Protein AF-A0A520J957-F1 (afdb_monomer_lite)

Structure (mmCIF, N/CA/C/O backbone):
data_AF-A0A520J957-F1
#
_entry.id   AF-A0A520J957-F1
#
loop_
_atom_site.group_PDB
_atom_site.id
_atom_site.type_symbol
_atom_site.label_atom_id
_atom_site.label_alt_id
_atom_site.label_comp_id
_atom_site.label_asym_id
_atom_site.label_entity_id
_atom_site.label_seq_id
_atom_site.pdbx_PDB_ins_code
_atom_site.Cartn_x
_atom_site.Cartn_y
_atom_site.Cartn_z
_atom_site.occupancy
_atom_site.B_iso_or_equiv
_atom_site.auth_seq_id
_atom_site.auth_comp_id
_atom_site.auth_asym_id
_atom_site.auth_atom_id
_atom_site.pdbx_PDB_model_num
ATOM 1 N N . MET A 1 1 ? 7.872 8.199 -37.909 1.00 68.19 1 MET A N 1
ATOM 2 C CA . MET A 1 1 ? 7.829 7.647 -36.541 1.00 68.19 1 MET A CA 1
ATOM 3 C C . MET A 1 1 ? 6.652 6.692 -36.437 1.00 68.19 1 MET A C 1
ATOM 5 O O . MET A 1 1 ? 5.547 7.097 -36.777 1.00 68.19 1 MET A O 1
ATOM 9 N N . THR A 1 2 ? 6.892 5.448 -36.023 1.00 75.75 2 THR A N 1
ATOM 10 C CA . THR A 1 2 ? 5.834 4.499 -35.629 1.00 75.75 2 THR A CA 1
ATOM 11 C C . THR A 1 2 ? 6.085 4.114 -34.176 1.00 75.75 2 THR A C 1
ATOM 13 O O . THR A 1 2 ? 7.227 3.832 -33.814 1.00 75.75 2 THR A O 1
ATOM 16 N N . GLN A 1 3 ? 5.043 4.146 -33.349 1.00 80.88 3 GLN A N 1
ATOM 17 C CA . GLN A 1 3 ? 5.118 3.882 -31.915 1.00 80.88 3 GLN A CA 1
ATOM 18 C C . GLN A 1 3 ? 3.964 2.972 -31.500 1.00 80.88 3 GLN A C 1
ATOM 20 O O . GLN A 1 3 ? 2.836 3.163 -31.952 1.00 80.88 3 GLN A O 1
ATOM 25 N N . GLU A 1 4 ? 4.252 2.032 -30.609 1.00 81.06 4 GLU A N 1
ATOM 26 C CA . GLU A 1 4 ? 3.274 1.185 -29.934 1.00 81.06 4 GLU A CA 1
ATOM 27 C C . GLU A 1 4 ? 3.571 1.205 -28.436 1.00 81.06 4 GLU A C 1
ATOM 29 O O . GLU A 1 4 ? 4.714 1.019 -28.023 1.00 81.06 4 GLU A O 1
ATOM 34 N N . ASN A 1 5 ? 2.540 1.456 -27.632 1.00 85.62 5 ASN A N 1
ATOM 35 C CA . ASN A 1 5 ? 2.628 1.488 -26.178 1.00 85.62 5 ASN A CA 1
ATOM 36 C C . ASN A 1 5 ? 1.583 0.527 -25.615 1.00 85.62 5 ASN A C 1
ATOM 38 O O . ASN A 1 5 ? 0.410 0.626 -25.980 1.00 85.62 5 ASN A O 1
ATOM 42 N N . THR A 1 6 ? 1.989 -0.326 -24.679 1.00 84.25 6 THR A N 1
ATOM 43 C CA . THR A 1 6 ? 1.091 -1.273 -24.012 1.00 84.25 6 THR A CA 1
ATOM 44 C C . THR A 1 6 ? 1.198 -1.113 -22.505 1.00 84.25 6 THR A C 1
ATOM 46 O O . THR A 1 6 ? 2.298 -1.002 -21.963 1.00 84.25 6 THR A O 1
ATOM 49 N N . ILE A 1 7 ? 0.049 -1.114 -21.825 1.00 85.94 7 ILE A N 1
ATOM 50 C CA . ILE A 1 7 ? -0.053 -1.198 -20.367 1.00 85.94 7 ILE A CA 1
ATOM 51 C C . ILE A 1 7 ? -1.125 -2.232 -20.033 1.00 85.94 7 ILE A C 1
ATOM 53 O O . ILE A 1 7 ? -2.296 -2.041 -20.350 1.00 85.94 7 ILE A O 1
ATOM 57 N N . ASP A 1 8 ? -0.722 -3.285 -19.331 1.00 87.50 8 ASP A N 1
ATOM 58 C CA . ASP A 1 8 ? -1.596 -4.349 -18.855 1.00 87.50 8 ASP A CA 1
ATOM 59 C C . ASP A 1 8 ? -1.699 -4.314 -17.332 1.00 87.50 8 ASP A C 1
ATOM 61 O O . ASP A 1 8 ? -0.694 -4.305 -16.616 1.00 87.50 8 ASP A O 1
ATOM 65 N N . ASN A 1 9 ? -2.934 -4.353 -16.833 1.00 89.50 9 ASN A N 1
ATOM 66 C CA . ASN A 1 9 ? -3.243 -4.425 -15.411 1.00 89.50 9 ASN A CA 1
ATOM 67 C C . ASN A 1 9 ? -4.133 -5.632 -15.130 1.00 89.50 9 ASN A C 1
ATOM 69 O O . ASN A 1 9 ? -5.160 -5.823 -15.776 1.00 89.50 9 ASN A O 1
ATOM 73 N N . ALA A 1 10 ? -3.765 -6.427 -14.130 1.00 92.25 10 ALA A N 1
ATOM 74 C CA . ALA A 1 10 ? -4.561 -7.555 -13.672 1.00 92.25 10 ALA A CA 1
ATOM 75 C C . ALA A 1 10 ? -4.649 -7.564 -12.148 1.00 92.25 10 ALA A C 1
ATOM 77 O O . ALA A 1 10 ? -3.643 -7.431 -11.448 1.00 92.25 10 ALA A O 1
ATOM 78 N N . TYR A 1 11 ? -5.856 -7.787 -11.637 1.00 94.12 11 TYR A N 1
ATOM 79 C CA . TYR A 1 11 ? -6.130 -7.876 -10.211 1.00 94.12 11 TYR A CA 1
ATOM 80 C C . TYR A 1 11 ? -6.942 -9.132 -9.905 1.00 94.12 11 TYR A C 1
ATOM 82 O O . TYR A 1 11 ? -7.882 -9.470 -10.623 1.00 94.12 11 TYR A O 1
ATOM 90 N N . ARG A 1 12 ? -6.556 -9.844 -8.848 1.00 94.88 12 ARG A N 1
ATOM 91 C CA . ARG A 1 12 ? -7.272 -11.005 -8.315 1.00 94.88 12 ARG A CA 1
ATOM 92 C C . ARG A 1 12 ? -7.323 -10.889 -6.803 1.00 94.88 12 ARG A C 1
ATOM 94 O O . ARG A 1 12 ? -6.298 -10.620 -6.182 1.00 94.88 12 ARG A O 1
ATOM 101 N N . ASN A 1 13 ? -8.479 -11.138 -6.211 1.00 96.50 13 ASN A N 1
ATOM 102 C CA . ASN A 1 13 ? -8.643 -11.171 -4.768 1.00 96.50 13 ASN A CA 1
ATOM 103 C C . ASN A 1 13 ? -9.520 -12.348 -4.332 1.00 96.50 13 ASN A C 1
ATOM 105 O O . ASN A 1 13 ? -10.271 -12.919 -5.118 1.00 96.50 13 ASN A O 1
ATOM 109 N N . GLY A 1 14 ? -9.383 -12.716 -3.067 1.00 97.31 14 GLY A N 1
ATOM 110 C CA . GLY A 1 14 ? -10.257 -13.650 -2.376 1.00 97.31 14 GLY A CA 1
ATOM 111 C C . GLY A 1 14 ? -10.310 -13.268 -0.905 1.00 97.31 14 GLY A C 1
ATOM 112 O O . GLY A 1 14 ? -9.291 -12.886 -0.334 1.00 97.31 14 GLY A O 1
ATOM 113 N N . GLN A 1 15 ? -11.490 -13.339 -0.302 1.00 96.94 15 GLN A N 1
ATOM 114 C CA . GLN A 1 15 ? -11.684 -13.045 1.112 1.00 96.94 15 GLN A CA 1
ATOM 115 C C . GLN A 1 15 ? -12.641 -14.066 1.713 1.00 96.94 15 GLN A C 1
ATOM 117 O O . GLN A 1 15 ? -13.610 -14.472 1.074 1.00 96.94 15 GLN A O 1
ATOM 122 N N . LEU A 1 16 ? -12.359 -14.460 2.948 1.00 97.88 16 LEU A N 1
ATOM 123 C CA . LEU A 1 16 ? -13.235 -15.269 3.780 1.00 97.88 16 LEU A CA 1
ATOM 124 C C . LEU A 1 16 ? -13.338 -14.603 5.148 1.00 97.88 16 LEU A C 1
ATOM 126 O O . LEU A 1 16 ? -12.336 -14.131 5.683 1.00 97.88 16 LEU A O 1
ATOM 130 N N . GLN A 1 17 ? -14.541 -14.574 5.706 1.00 97.81 17 GLN A N 1
ATOM 131 C CA . GLN A 1 17 ? -14.811 -14.045 7.036 1.00 97.81 17 GLN A CA 1
ATOM 132 C C . GLN A 1 17 ? -15.816 -14.956 7.733 1.00 97.81 17 GLN A C 1
ATOM 134 O O . GLN A 1 17 ? -16.759 -15.441 7.107 1.00 97.81 17 GLN A O 1
ATOM 139 N N . ALA A 1 18 ? -15.607 -15.180 9.023 1.00 98.19 18 ALA A N 1
ATOM 140 C CA . ALA A 1 18 ? -16.539 -15.865 9.895 1.00 98.19 18 ALA A CA 1
ATOM 141 C C . ALA A 1 18 ? -16.780 -15.018 11.144 1.00 98.19 18 ALA A C 1
ATOM 143 O O . ALA A 1 18 ? -15.862 -14.393 11.677 1.00 98.19 18 ALA A O 1
ATOM 144 N N . VAL A 1 19 ? -18.028 -15.021 11.601 1.00 98.12 19 VAL A N 1
ATOM 145 C CA . VAL A 1 19 ? -18.463 -14.340 12.819 1.00 98.12 19 VAL A CA 1
ATOM 146 C C . VAL A 1 19 ? -19.065 -15.386 13.741 1.00 98.12 19 VAL A C 1
ATOM 148 O O . VAL A 1 19 ? -19.931 -16.159 13.332 1.00 98.12 19 VAL A O 1
ATOM 151 N N . TYR A 1 20 ? -18.612 -15.407 14.987 1.00 98.06 20 TYR A N 1
ATOM 152 C CA . TYR A 1 20 ? -19.089 -16.309 16.020 1.00 98.06 20 TYR A CA 1
ATOM 153 C C . TYR A 1 20 ? -19.570 -15.505 17.227 1.00 98.06 20 TYR A C 1
ATOM 155 O O . TYR A 1 20 ? -18.821 -14.738 17.829 1.00 98.06 20 TYR A O 1
ATOM 163 N N . THR A 1 21 ? -20.841 -15.664 17.586 1.00 98.19 21 THR A N 1
ATOM 164 C CA . THR A 1 21 ? -21.397 -15.058 18.802 1.00 98.19 21 THR A CA 1
ATOM 165 C C . THR A 1 21 ? -21.010 -15.920 19.999 1.00 98.19 21 THR A C 1
ATOM 167 O O . THR A 1 21 ? -21.571 -16.993 20.199 1.00 98.19 21 THR A O 1
ATOM 170 N N . VAL A 1 22 ? -20.030 -15.457 20.779 1.00 97.38 22 VAL A N 1
ATOM 171 C CA . VAL A 1 22 ? -19.539 -16.153 21.980 1.00 97.38 22 VAL A CA 1
ATOM 172 C C . VAL A 1 22 ? -20.563 -16.037 23.110 1.00 97.38 22 VAL A C 1
ATOM 174 O O . VAL A 1 22 ? -20.797 -16.992 23.846 1.00 97.38 22 VAL A O 1
ATOM 177 N N . SER A 1 23 ? -21.182 -14.863 23.241 1.00 97.19 23 SER A N 1
ATOM 178 C CA . SER A 1 23 ? -22.249 -14.568 24.199 1.00 97.19 23 SER A CA 1
ATOM 179 C C . SER A 1 23 ? -23.112 -13.406 23.678 1.00 97.19 23 SER A C 1
ATOM 181 O O . SER A 1 23 ? -22.753 -12.796 22.669 1.00 97.19 23 SER A O 1
ATOM 183 N N . PRO A 1 24 ? -24.224 -13.036 24.345 1.00 96.88 24 PRO A N 1
ATOM 184 C CA . PRO A 1 24 ? -25.026 -11.874 23.943 1.00 96.88 24 PRO A CA 1
ATOM 185 C C . PRO A 1 24 ? -24.241 -10.555 23.882 1.00 96.88 24 PRO A C 1
ATOM 187 O O . PRO A 1 24 ? -24.628 -9.661 23.136 1.00 96.88 24 PRO A O 1
ATOM 190 N N . ILE A 1 25 ? -23.145 -10.455 24.643 1.00 96.94 25 ILE A N 1
ATOM 191 C CA . ILE A 1 25 ? -22.317 -9.249 24.756 1.00 96.94 25 ILE A CA 1
ATOM 192 C C . ILE A 1 25 ? -20.990 -9.341 23.996 1.00 96.94 25 ILE A C 1
ATOM 194 O O . ILE A 1 25 ? -20.279 -8.346 23.914 1.00 96.94 25 ILE A O 1
ATOM 198 N N . LEU A 1 26 ? -20.615 -10.522 23.490 1.00 97.94 26 LEU A N 1
ATOM 199 C CA . LEU A 1 26 ? -19.289 -10.773 22.924 1.00 97.94 26 LEU A CA 1
ATOM 200 C C . LEU A 1 26 ? -19.382 -11.516 21.590 1.00 97.94 26 LEU A C 1
ATOM 202 O O . LEU A 1 26 ? -19.913 -12.629 21.514 1.00 97.94 26 LEU A O 1
ATOM 206 N N . LYS A 1 27 ? -18.792 -10.932 20.548 1.00 98.44 27 LYS A N 1
ATOM 207 C CA . LYS A 1 27 ? -18.627 -11.558 19.231 1.00 98.44 27 LYS A CA 1
ATOM 208 C C . LYS A 1 27 ? -17.147 -11.707 18.901 1.00 98.44 27 LYS A C 1
ATOM 210 O O . LYS A 1 27 ? -16.331 -10.874 19.279 1.00 98.44 27 LYS A O 1
ATOM 215 N N . LEU A 1 28 ? -16.820 -12.790 18.212 1.00 98.38 28 LEU A N 1
ATOM 216 C CA . LEU A 1 28 ? -15.509 -13.063 17.643 1.00 98.38 28 LEU A CA 1
ATOM 217 C C . LEU A 1 28 ? -15.636 -13.020 16.124 1.00 98.38 28 LEU A C 1
ATOM 219 O O . LEU A 1 28 ? -16.421 -13.774 15.548 1.00 98.38 28 LEU A O 1
ATOM 223 N N . GLU A 1 29 ? -14.833 -12.190 15.479 1.00 98.31 29 GLU A N 1
ATOM 224 C CA . GLU A 1 29 ? -14.671 -12.169 14.035 1.00 98.31 29 GLU A CA 1
ATOM 225 C C . GLU A 1 29 ? -13.280 -12.663 13.659 1.00 98.31 29 GLU A C 1
ATOM 227 O O . GLU A 1 29 ? -12.275 -12.318 14.282 1.00 98.31 29 GLU A O 1
ATOM 232 N N . LEU A 1 30 ? -13.217 -13.473 12.612 1.00 98.25 30 LEU A N 1
ATOM 233 C CA . LEU A 1 30 ? -11.970 -13.937 12.028 1.00 98.25 30 LEU A CA 1
ATOM 234 C C . LEU A 1 30 ? -12.074 -13.887 10.513 1.00 98.25 30 LEU A C 1
ATOM 236 O O . LEU A 1 30 ? -13.133 -14.147 9.940 1.00 98.25 30 LEU A O 1
ATOM 240 N N . GLY A 1 31 ? -10.972 -13.579 9.847 1.00 98.12 31 GLY A N 1
ATOM 241 C CA . GLY A 1 31 ? -10.970 -13.557 8.396 1.00 98.12 31 GLY A CA 1
ATOM 242 C C . GLY A 1 31 ? -9.592 -13.672 7.784 1.00 98.12 31 GLY A C 1
ATOM 243 O O . GLY A 1 31 ? -8.569 -13.431 8.420 1.00 98.12 31 GLY A O 1
ATOM 244 N N . GLY A 1 32 ? -9.594 -14.064 6.518 1.00 98.12 32 GLY A N 1
ATOM 245 C CA . GLY A 1 32 ? -8.415 -14.225 5.686 1.00 98.12 32 GLY A CA 1
ATOM 246 C C . GLY A 1 32 ? -8.621 -13.544 4.343 1.00 98.12 32 GLY A C 1
ATOM 247 O O . GLY A 1 32 ? -9.727 -13.516 3.802 1.00 98.12 32 GLY A O 1
ATOM 248 N N . GLU A 1 33 ? -7.548 -12.992 3.800 1.00 97.50 33 GLU A N 1
ATOM 249 C CA . GLU A 1 33 ? -7.559 -12.254 2.549 1.00 97.50 33 GLU A CA 1
ATOM 250 C C . GLU A 1 33 ? -6.343 -12.625 1.703 1.00 97.50 33 GLU A C 1
ATOM 252 O O . GLU A 1 33 ? -5.214 -12.702 2.190 1.00 97.50 33 GLU A O 1
ATOM 257 N N . TYR A 1 34 ? -6.586 -12.799 0.412 1.00 97.56 34 TYR A N 1
ATOM 258 C CA . TYR A 1 34 ? -5.581 -12.912 -0.626 1.00 97.56 34 TYR A CA 1
ATOM 259 C C . TYR A 1 34 ? -5.791 -11.799 -1.644 1.00 97.56 34 TYR A C 1
ATOM 261 O O . TYR A 1 34 ? -6.905 -11.588 -2.128 1.00 97.56 34 TYR A O 1
ATOM 269 N N . LYS A 1 35 ? -4.714 -11.117 -2.021 1.00 96.38 35 LYS A N 1
ATOM 270 C CA . LYS A 1 35 ? -4.701 -10.158 -3.126 1.00 96.38 35 LYS A CA 1
ATOM 271 C C . LYS A 1 35 ? -3.494 -10.418 -4.008 1.00 96.38 35 LYS A C 1
ATOM 273 O O . LYS A 1 35 ? -2.387 -10.623 -3.524 1.00 96.38 35 LYS A O 1
ATOM 278 N N . ARG A 1 36 ? -3.689 -10.360 -5.317 1.00 94.88 36 ARG A N 1
ATOM 279 C CA . ARG A 1 36 ? -2.617 -10.377 -6.303 1.00 94.88 36 ARG A CA 1
ATOM 280 C C . ARG A 1 36 ? -2.866 -9.298 -7.332 1.00 94.88 36 ARG A C 1
ATOM 282 O O . ARG A 1 36 ? -3.902 -9.286 -7.991 1.00 94.88 36 ARG A O 1
ATOM 289 N N . PHE A 1 37 ? -1.874 -8.445 -7.500 1.00 91.62 37 PHE A N 1
ATOM 290 C CA . PHE A 1 37 ? -1.861 -7.397 -8.499 1.00 91.62 37 PHE A CA 1
ATOM 291 C C . PHE A 1 37 ? -0.697 -7.630 -9.462 1.00 91.62 37 PHE A C 1
ATOM 293 O O . PHE A 1 37 ? 0.362 -8.143 -9.092 1.00 91.62 37 PHE A O 1
ATOM 300 N N . THR A 1 38 ? -0.896 -7.329 -10.736 1.00 90.50 38 THR A N 1
ATOM 301 C CA . THR A 1 38 ? 0.158 -7.346 -11.745 1.00 90.50 38 THR A CA 1
ATOM 302 C C . THR A 1 38 ? -0.029 -6.147 -12.657 1.00 90.50 38 THR A C 1
ATOM 304 O O . THR A 1 38 ? -1.126 -5.934 -13.161 1.00 90.50 38 THR A O 1
ATOM 307 N N . ASN A 1 39 ? 1.045 -5.397 -12.864 1.00 87.75 39 ASN A N 1
ATOM 308 C CA . ASN A 1 39 ? 1.112 -4.272 -13.780 1.00 87.75 39 ASN A CA 1
ATOM 309 C C . ASN A 1 39 ? 2.345 -4.454 -14.656 1.00 87.75 39 ASN A C 1
ATOM 311 O O . ASN A 1 39 ? 3.442 -4.676 -14.146 1.00 87.75 39 ASN A O 1
ATOM 315 N N . SER A 1 40 ? 2.165 -4.419 -15.965 1.00 86.62 40 SER A N 1
ATOM 316 C CA . SER A 1 40 ? 3.268 -4.483 -16.915 1.00 86.62 40 SER A CA 1
ATOM 317 C C . SER A 1 40 ? 3.046 -3.518 -18.054 1.00 86.62 40 SER A C 1
ATOM 319 O O . SER A 1 40 ? 1.910 -3.189 -18.376 1.00 86.62 40 SER A O 1
ATOM 321 N N . GLY A 1 41 ? 4.129 -3.100 -18.682 1.00 83.69 41 GLY A N 1
ATOM 322 C CA . GLY A 1 41 ? 4.069 -2.291 -19.880 1.00 83.69 41 GLY A CA 1
ATOM 323 C C . GLY A 1 41 ? 5.354 -2.392 -20.671 1.00 83.69 41 GLY A C 1
ATOM 324 O O . GLY A 1 41 ? 6.356 -2.907 -20.176 1.00 83.69 41 GLY A O 1
ATOM 325 N N . TYR A 1 42 ? 5.284 -1.945 -21.916 1.00 82.12 42 TYR A N 1
ATOM 326 C CA . TYR A 1 42 ? 6.429 -1.786 -22.800 1.00 82.12 42 TYR A CA 1
ATOM 327 C C . TYR A 1 42 ? 6.109 -0.746 -23.871 1.00 82.12 42 TYR A C 1
ATOM 329 O O . TYR A 1 42 ? 4.941 -0.461 -24.160 1.00 82.12 42 TYR A O 1
ATOM 337 N N . GLN A 1 43 ? 7.160 -0.205 -24.478 1.00 82.12 43 GLN A N 1
ATOM 338 C CA . GLN A 1 43 ? 7.053 0.674 -25.629 1.00 82.12 43 GLN A CA 1
ATOM 339 C C . GLN A 1 43 ? 7.941 0.170 -26.759 1.00 82.12 43 GLN A C 1
ATOM 341 O O . GLN A 1 43 ? 9.146 -0.009 -26.586 1.00 82.12 43 GLN A O 1
ATOM 346 N N . TYR A 1 44 ? 7.357 0.025 -27.942 1.00 82.75 44 TYR A N 1
ATOM 347 C CA . TYR A 1 44 ? 8.095 -0.161 -29.182 1.00 82.75 44 TYR A CA 1
ATOM 348 C C . TYR A 1 44 ? 8.131 1.152 -29.959 1.00 82.75 44 TYR A C 1
ATOM 350 O O . TYR A 1 44 ? 7.115 1.835 -30.111 1.00 82.75 44 TYR A O 1
ATOM 358 N N . LEU A 1 45 ? 9.310 1.526 -30.451 1.00 79.56 45 LEU A N 1
ATOM 359 C CA . LEU A 1 45 ? 9.506 2.770 -31.183 1.00 79.56 45 LEU A CA 1
ATOM 360 C C . LEU A 1 45 ? 10.436 2.574 -32.379 1.00 79.56 45 LEU A C 1
ATOM 362 O O . LEU A 1 45 ? 11.499 1.966 -32.283 1.00 79.56 45 LEU A O 1
ATOM 366 N N . THR A 1 46 ? 10.064 3.176 -33.507 1.00 75.31 46 THR A N 1
ATOM 367 C CA . THR A 1 46 ? 10.967 3.373 -34.641 1.00 75.31 46 THR A CA 1
ATOM 368 C C . THR A 1 46 ? 10.908 4.815 -35.141 1.00 75.31 46 THR A C 1
ATOM 370 O O . THR A 1 46 ? 9.848 5.342 -35.506 1.00 75.31 46 THR A O 1
ATOM 373 N N . ASN A 1 47 ? 12.071 5.467 -35.166 1.00 63.72 47 ASN A N 1
ATOM 374 C CA . ASN A 1 47 ? 12.260 6.822 -35.678 1.00 63.72 47 ASN A CA 1
ATOM 375 C C . ASN A 1 47 ? 12.949 6.778 -37.041 1.00 63.72 47 ASN A C 1
ATOM 377 O O . ASN A 1 47 ? 14.113 7.133 -37.188 1.00 63.72 47 ASN A O 1
ATOM 381 N N . ILE A 1 48 ? 12.205 6.346 -38.057 1.00 60.50 48 ILE A N 1
ATOM 382 C CA . ILE A 1 48 ? 12.628 6.515 -39.447 1.00 60.50 48 ILE A CA 1
ATOM 383 C C . ILE A 1 48 ? 12.171 7.902 -39.912 1.00 60.50 48 ILE A C 1
ATOM 385 O O . ILE A 1 48 ? 10.970 8.203 -39.920 1.00 60.50 48 ILE A O 1
ATOM 389 N N . PHE A 1 49 ? 13.138 8.752 -40.266 1.00 53.78 49 PHE A N 1
ATOM 390 C CA . PHE A 1 49 ? 12.907 10.000 -40.988 1.00 53.78 49 PHE A CA 1
ATOM 391 C C . PHE A 1 49 ? 12.762 9.675 -42.473 1.00 53.78 49 PHE A C 1
ATOM 393 O O . PHE A 1 49 ? 13.742 9.418 -43.162 1.00 53.78 49 PHE A O 1
ATOM 400 N N . TYR A 1 50 ? 11.532 9.701 -42.978 1.00 58.72 50 TYR A N 1
ATOM 401 C CA . TYR A 1 50 ? 11.232 9.389 -44.380 1.00 58.72 50 TYR A CA 1
ATOM 402 C C . TYR A 1 50 ? 11.590 10.526 -45.365 1.00 58.72 50 TYR A C 1
ATOM 404 O O . TYR A 1 50 ? 11.232 10.449 -46.533 1.00 58.72 50 TYR A O 1
ATOM 412 N N . GLY A 1 51 ? 12.274 11.583 -44.904 1.00 52.81 51 GLY A N 1
ATOM 413 C CA . GLY A 1 51 ? 12.564 12.800 -45.679 1.00 52.81 51 GLY A CA 1
ATOM 414 C C . GLY A 1 51 ? 13.969 12.899 -46.285 1.00 52.81 51 GLY A C 1
ATOM 415 O O . GLY A 1 51 ? 14.272 13.907 -46.910 1.00 52.81 51 GLY A O 1
ATOM 416 N N . THR A 1 52 ? 14.845 11.907 -46.093 1.00 50.38 52 THR A N 1
ATOM 417 C CA . THR A 1 52 ? 16.238 11.947 -46.593 1.00 50.38 52 THR A CA 1
ATOM 418 C C . THR A 1 52 ? 16.472 11.137 -47.868 1.00 50.38 52 THR A C 1
ATOM 420 O O . THR A 1 52 ? 17.551 11.220 -48.451 1.00 50.38 52 THR A O 1
ATOM 423 N N . GLN A 1 53 ? 15.479 10.383 -48.344 1.00 49.62 53 GLN A N 1
ATOM 424 C CA . GLN A 1 53 ? 15.538 9.790 -49.677 1.00 49.62 53 GLN A CA 1
ATOM 425 C C . GLN A 1 53 ? 15.099 10.840 -50.695 1.00 49.62 53 GLN A C 1
ATOM 427 O O . GLN A 1 53 ? 13.943 11.252 -50.724 1.00 49.62 53 GLN A O 1
ATOM 432 N N . ALA A 1 54 ? 16.040 11.270 -51.533 1.00 50.44 54 ALA A N 1
ATOM 433 C CA . ALA A 1 54 ? 15.804 12.084 -52.716 1.00 50.44 54 ALA A CA 1
ATOM 434 C C . ALA A 1 54 ? 14.988 11.306 -53.769 1.00 50.44 54 ALA A C 1
ATOM 436 O O . ALA A 1 54 ? 15.477 10.985 -54.848 1.00 50.44 54 ALA A O 1
ATOM 437 N N . THR A 1 55 ? 13.740 10.968 -53.461 1.00 50.88 55 THR A N 1
ATOM 438 C CA . THR A 1 55 ? 12.792 10.418 -54.425 1.00 50.88 55 THR A CA 1
ATOM 439 C C . THR A 1 55 ? 11.767 11.498 -54.718 1.00 50.88 55 THR A C 1
ATOM 441 O O . THR A 1 55 ? 10.889 11.742 -53.898 1.00 50.88 55 THR A O 1
ATOM 444 N N . SER A 1 56 ? 11.949 12.166 -55.860 1.00 55.69 56 SER A N 1
ATOM 445 C CA . SER A 1 56 ? 10.934 12.845 -56.681 1.00 55.69 56 SER A CA 1
ATOM 446 C C . SER A 1 56 ? 9.504 12.816 -56.125 1.00 55.69 56 SER A C 1
ATOM 448 O O . SER A 1 56 ? 8.999 11.715 -55.902 1.00 55.69 56 SER A O 1
ATOM 450 N N . ASP A 1 57 ? 8.838 13.974 -56.020 1.00 60.53 57 ASP A N 1
ATOM 451 C CA . ASP A 1 57 ? 7.388 14.103 -55.780 1.00 60.53 57 ASP A CA 1
ATOM 452 C C . ASP A 1 57 ? 6.607 13.015 -56.537 1.00 60.53 57 ASP A C 1
ATOM 454 O O . ASP A 1 57 ? 6.346 13.109 -57.739 1.00 60.53 57 ASP A O 1
ATOM 458 N N . ARG A 1 58 ? 6.282 11.919 -55.845 1.00 69.44 58 ARG A N 1
ATOM 459 C CA . ARG A 1 58 ? 5.534 10.801 -56.416 1.00 69.44 58 ARG A CA 1
ATOM 460 C C . ARG A 1 58 ? 4.068 11.075 -56.162 1.00 69.44 58 ARG A C 1
ATOM 462 O O . ARG A 1 58 ? 3.607 11.003 -55.024 1.00 69.44 58 ARG A O 1
ATOM 469 N N . ALA A 1 59 ? 3.335 11.367 -57.231 1.00 79.06 59 ALA A N 1
ATOM 470 C CA . ALA A 1 59 ? 1.888 11.476 -57.164 1.00 79.06 59 ALA A CA 1
ATOM 471 C C . ALA A 1 59 ? 1.294 10.176 -56.599 1.00 79.06 59 ALA A C 1
ATOM 473 O O . ALA A 1 59 ? 1.600 9.082 -57.077 1.00 79.06 59 ALA A O 1
ATOM 474 N N . VAL A 1 60 ? 0.438 10.299 -55.583 1.00 81.44 60 VAL A N 1
ATOM 475 C CA . VAL A 1 60 ? -0.301 9.158 -55.031 1.00 81.44 60 VAL A CA 1
ATOM 476 C C . VAL A 1 60 ? -1.268 8.642 -56.112 1.00 81.44 60 VAL A C 1
ATOM 478 O O . VAL A 1 60 ? -2.091 9.433 -56.587 1.00 81.44 60 VAL A O 1
ATOM 481 N N . PRO A 1 61 ? -1.199 7.359 -56.516 1.00 88.31 61 PRO A N 1
ATOM 482 C CA . PRO A 1 61 ? -2.111 6.766 -57.491 1.00 88.31 61 PRO A CA 1
ATOM 483 C C . PRO A 1 61 ? -3.569 6.816 -57.032 1.00 88.31 61 PRO A C 1
ATOM 485 O O . PRO A 1 61 ? -3.855 6.689 -55.843 1.00 88.31 61 PRO A O 1
ATOM 488 N N . ASP A 1 62 ? -4.502 6.925 -57.978 1.00 86.19 62 ASP A N 1
ATOM 489 C CA . ASP A 1 62 ? -5.939 6.982 -57.670 1.00 86.19 62 ASP A CA 1
ATOM 490 C C . ASP A 1 62 ? -6.469 5.698 -57.024 1.00 86.19 62 ASP A C 1
ATOM 492 O O . ASP A 1 62 ? -7.383 5.761 -56.212 1.00 86.19 62 ASP A O 1
ATOM 496 N N . ALA A 1 63 ? -5.839 4.547 -57.286 1.00 88.69 63 ALA A N 1
ATOM 497 C CA . ALA A 1 63 ? -6.160 3.279 -56.623 1.00 88.69 63 ALA A CA 1
ATOM 498 C C . ALA A 1 63 ? -5.924 3.299 -55.099 1.00 88.69 63 ALA A C 1
ATOM 500 O O . ALA A 1 63 ? -6.454 2.455 -54.385 1.00 88.69 63 ALA A O 1
ATOM 501 N N . LEU A 1 64 ? -5.132 4.255 -54.602 1.00 88.25 64 LEU A N 1
ATOM 502 C CA . LEU A 1 64 ? -4.875 4.471 -53.177 1.00 88.25 64 LEU A CA 1
ATOM 503 C C . LEU A 1 64 ? -5.688 5.642 -52.613 1.00 88.25 64 LEU A C 1
ATOM 505 O O . LEU A 1 64 ? -5.394 6.130 -51.524 1.00 88.25 64 LEU A O 1
ATOM 509 N N . LYS A 1 65 ? -6.686 6.127 -53.353 1.00 90.56 65 LYS A N 1
ATOM 510 C CA . LYS A 1 65 ? -7.603 7.185 -52.936 1.00 90.56 65 LYS A CA 1
ATOM 511 C C . LYS A 1 65 ? -9.015 6.623 -52.910 1.00 90.56 65 LYS A C 1
ATOM 513 O O . LYS A 1 65 ? -9.388 5.791 -53.730 1.00 90.56 65 LYS A O 1
ATOM 518 N N . TYR A 1 66 ? -9.824 7.109 -51.988 1.00 88.38 66 TYR A N 1
ATOM 519 C CA . TYR A 1 66 ? -11.245 6.805 -51.942 1.00 88.38 66 TYR A CA 1
ATOM 520 C C . TYR A 1 66 ? -12.019 8.042 -51.508 1.00 88.38 66 TYR A C 1
ATOM 522 O O . TYR A 1 66 ? -11.498 8.912 -50.813 1.00 88.38 66 TYR A O 1
ATOM 530 N N . VAL A 1 67 ? -13.275 8.139 -51.927 1.00 85.81 67 VAL A N 1
ATOM 531 C CA . VAL A 1 67 ? -14.154 9.225 -51.491 1.00 85.81 67 VAL A CA 1
ATOM 532 C C . VAL A 1 67 ? -14.791 8.824 -50.170 1.00 85.81 67 VAL A C 1
ATOM 534 O O . VAL A 1 67 ? -15.335 7.725 -50.037 1.00 85.81 67 VAL A O 1
ATOM 537 N N . ILE A 1 68 ? -14.720 9.709 -49.181 1.00 82.88 68 ILE A N 1
ATOM 538 C CA . ILE A 1 68 ? -15.394 9.491 -47.908 1.00 82.88 68 ILE A CA 1
ATOM 539 C C . ILE A 1 68 ? -16.841 9.951 -48.060 1.00 82.88 68 ILE A C 1
ATOM 541 O O . ILE A 1 68 ? -17.152 11.135 -47.973 1.00 82.88 68 ILE A O 1
ATOM 545 N N . ASN A 1 69 ? -17.728 8.985 -48.291 1.00 74.94 69 ASN A N 1
ATOM 546 C CA . ASN A 1 69 ? -19.168 9.207 -48.409 1.00 74.94 69 ASN A CA 1
ATOM 547 C C . ASN A 1 69 ? -19.816 9.291 -47.017 1.00 74.94 69 ASN A C 1
ATOM 549 O O . ASN A 1 69 ? -20.519 8.376 -46.589 1.00 74.94 69 ASN A O 1
ATOM 553 N N . ARG A 1 70 ? -19.536 10.369 -46.283 1.00 76.50 70 ARG A N 1
ATOM 554 C CA . ARG A 1 70 ? -20.303 10.772 -45.092 1.00 76.50 70 ARG A CA 1
ATOM 555 C C . ARG A 1 70 ? -21.046 12.070 -45.393 1.00 76.50 70 ARG A C 1
ATOM 557 O O . ARG A 1 70 ? -20.614 12.805 -46.272 1.00 76.50 70 ARG A O 1
ATOM 564 N N . ASP A 1 71 ? -22.125 12.350 -44.660 1.00 78.69 71 ASP A N 1
ATOM 565 C CA . ASP A 1 71 ? -22.876 13.605 -44.787 1.00 78.69 71 ASP A CA 1
ATOM 566 C C . ASP A 1 71 ? -21.969 14.800 -44.459 1.00 78.69 71 ASP A C 1
ATOM 568 O O . ASP A 1 71 ? -21.767 15.172 -43.302 1.00 78.69 71 ASP A O 1
ATOM 572 N N . SER A 1 72 ? -21.378 15.384 -45.495 1.00 75.81 72 SER A N 1
ATOM 573 C CA . SER A 1 72 ? -20.560 16.585 -45.431 1.00 75.81 72 SER A CA 1
ATOM 574 C C . SER A 1 72 ? -21.004 17.558 -46.517 1.00 75.81 72 SER A C 1
ATOM 576 O O . SER A 1 72 ? -21.477 17.163 -47.579 1.00 75.81 72 SER A O 1
ATOM 578 N N . LEU A 1 73 ? -20.833 18.857 -46.258 1.00 80.62 73 LEU A N 1
ATOM 579 C CA . LEU A 1 73 ? -21.189 19.918 -47.209 1.00 80.62 73 LEU A CA 1
ATOM 580 C C . LEU A 1 73 ? -20.411 19.813 -48.536 1.00 80.62 73 LEU A C 1
ATOM 582 O O . LEU A 1 73 ? -20.868 20.321 -49.554 1.00 80.62 73 LEU A O 1
ATOM 586 N N . ILE A 1 74 ? -19.239 19.164 -48.522 1.00 78.12 74 ILE A N 1
ATOM 587 C CA . ILE A 1 74 ? -18.397 18.879 -49.690 1.00 78.12 74 ILE A CA 1
ATOM 588 C C . ILE A 1 74 ? -17.764 17.485 -49.495 1.00 78.12 74 ILE A C 1
ATOM 590 O O . ILE A 1 74 ? -17.265 17.217 -48.393 1.00 78.12 74 ILE A O 1
ATOM 594 N N . PRO A 1 75 ? -17.755 16.595 -50.508 1.00 78.94 75 PRO A N 1
ATOM 595 C CA . PRO A 1 75 ? -17.038 15.322 -50.442 1.00 78.94 75 PRO A CA 1
ATOM 596 C C . PRO A 1 75 ? -15.530 15.540 -50.303 1.00 78.94 75 PRO A C 1
ATOM 598 O O . PRO A 1 75 ? -14.959 16.410 -50.960 1.00 78.94 75 PRO A O 1
ATOM 601 N N . TYR A 1 76 ? -14.868 14.723 -49.489 1.00 84.75 76 TYR A N 1
ATOM 602 C CA . TYR A 1 76 ? -13.415 14.759 -49.335 1.00 84.75 76 TYR A CA 1
ATOM 603 C C . TYR A 1 76 ? -12.791 13.401 -49.654 1.00 84.75 76 TYR A C 1
ATOM 605 O O . TYR A 1 76 ? -13.411 12.345 -49.504 1.00 84.75 76 TYR A O 1
ATOM 613 N N . ILE A 1 77 ? -11.551 13.448 -50.139 1.00 84.62 77 ILE A N 1
ATOM 614 C CA . ILE A 1 77 ? -10.781 12.272 -50.540 1.00 84.62 77 ILE A CA 1
ATOM 615 C C . ILE A 1 77 ? -9.977 11.783 -49.332 1.00 84.62 77 ILE A C 1
ATOM 617 O O . ILE A 1 77 ? -9.207 12.539 -48.741 1.00 84.62 77 ILE A O 1
ATOM 621 N N . GLY A 1 78 ? -10.154 10.514 -48.977 1.00 85.44 78 GLY A N 1
ATOM 622 C CA . GLY A 1 78 ? -9.284 9.773 -48.072 1.00 85.44 78 GLY A CA 1
ATOM 623 C C . GLY A 1 78 ? -8.206 9.018 -48.849 1.00 85.44 78 GLY A C 1
ATOM 624 O O . GLY A 1 78 ? -8.424 8.592 -49.982 1.00 85.44 78 GLY A O 1
ATOM 625 N N . GLY A 1 79 ? -7.031 8.850 -48.246 1.00 87.62 79 GLY A N 1
ATOM 626 C CA . GLY A 1 79 ? -5.976 7.984 -48.772 1.00 87.62 79 GLY A CA 1
ATOM 627 C C . GLY A 1 79 ? -5.986 6.622 -48.083 1.00 87.62 79 GLY A C 1
ATOM 628 O O . GLY A 1 79 ? -6.183 6.547 -46.866 1.00 87.62 79 GLY A O 1
ATOM 629 N N . ASP A 1 80 ? -5.747 5.547 -48.832 1.00 87.75 80 ASP A N 1
ATOM 630 C CA . ASP A 1 80 ? -5.373 4.257 -48.260 1.00 87.75 80 ASP A CA 1
ATOM 631 C C . ASP A 1 80 ? -3.980 4.389 -47.649 1.00 87.75 80 ASP A C 1
ATOM 633 O O . ASP A 1 80 ? -2.946 4.306 -48.314 1.00 87.75 80 ASP A O 1
ATOM 637 N N . VAL A 1 81 ? -3.973 4.608 -46.340 1.00 82.31 81 VAL A N 1
ATOM 638 C CA . VAL A 1 81 ? -2.756 4.781 -45.566 1.00 82.31 81 VAL A CA 1
ATOM 639 C C . VAL A 1 81 ? -1.837 3.567 -45.741 1.00 82.31 81 VAL A C 1
ATOM 641 O O . VAL A 1 81 ? -0.645 3.749 -45.967 1.00 82.31 81 VAL A O 1
ATOM 644 N N . ALA A 1 82 ? -2.353 2.334 -45.683 1.00 81.69 82 ALA A N 1
ATOM 645 C CA . ALA A 1 82 ? -1.519 1.135 -45.775 1.00 81.69 82 ALA A CA 1
ATOM 646 C C . ALA A 1 82 ? -0.858 1.008 -47.156 1.00 81.69 82 ALA A C 1
ATOM 648 O O . ALA A 1 82 ? 0.357 0.809 -47.235 1.00 81.69 82 ALA A O 1
ATOM 649 N N . GLY A 1 83 ? -1.632 1.201 -48.225 1.00 83.44 83 GLY A N 1
ATOM 650 C CA . GLY A 1 83 ? -1.119 1.186 -49.591 1.00 83.44 83 GLY A CA 1
ATOM 651 C C . GLY A 1 83 ? -0.138 2.325 -49.889 1.00 83.44 83 GLY A C 1
ATOM 652 O O . GLY A 1 83 ? 0.855 2.104 -50.580 1.00 83.44 83 GLY A O 1
ATOM 653 N N . ILE A 1 84 ? -0.334 3.520 -49.318 1.00 82.81 84 ILE A N 1
ATOM 654 C CA . ILE A 1 84 ? 0.604 4.649 -49.466 1.00 82.81 84 ILE A CA 1
ATOM 655 C C . ILE A 1 84 ? 1.946 4.339 -48.795 1.00 82.81 84 ILE A C 1
ATOM 657 O O . ILE A 1 84 ? 2.996 4.561 -49.395 1.00 82.81 84 ILE A O 1
ATOM 661 N N . TYR A 1 85 ? 1.946 3.782 -47.580 1.00 77.69 85 TYR A N 1
ATOM 662 C CA . TYR A 1 85 ? 3.193 3.361 -46.931 1.00 77.69 85 TYR A CA 1
ATOM 663 C C . TYR A 1 85 ? 3.907 2.260 -47.732 1.00 77.69 85 TYR A C 1
ATOM 665 O O . TYR A 1 85 ? 5.128 2.322 -47.875 1.00 77.69 85 TYR A O 1
ATOM 673 N N . ALA A 1 86 ? 3.165 1.311 -48.315 1.00 80.38 86 ALA A N 1
ATOM 674 C CA . ALA A 1 86 ? 3.730 0.285 -49.194 1.00 80.38 86 ALA A CA 1
ATOM 675 C C . ALA A 1 86 ? 4.337 0.879 -50.481 1.00 80.38 86 ALA A C 1
ATOM 677 O O . ALA A 1 86 ? 5.449 0.512 -50.856 1.00 80.38 86 ALA A O 1
ATOM 678 N N . LEU A 1 87 ? 3.660 1.844 -51.117 1.00 80.94 87 LEU A N 1
ATOM 679 C CA . LEU A 1 87 ? 4.152 2.565 -52.300 1.00 80.94 87 LEU A CA 1
ATOM 680 C C . LEU A 1 87 ? 5.456 3.327 -52.024 1.00 80.94 87 LEU A C 1
ATOM 682 O O . LEU A 1 87 ? 6.332 3.404 -52.888 1.00 80.94 87 LEU A O 1
ATOM 686 N N . LEU A 1 88 ? 5.573 3.897 -50.826 1.00 76.75 88 LEU A N 1
ATOM 687 C CA . LEU A 1 88 ? 6.763 4.614 -50.373 1.00 76.75 88 LEU A CA 1
ATOM 688 C C . LEU A 1 88 ? 7.875 3.671 -49.877 1.00 76.75 88 LEU A C 1
ATOM 690 O O . LEU A 1 88 ? 8.947 4.147 -49.523 1.00 76.75 88 LEU A O 1
ATOM 694 N N . GLY A 1 89 ? 7.644 2.352 -49.843 1.00 73.19 89 GLY A N 1
ATOM 695 C CA . GLY A 1 89 ? 8.602 1.373 -49.315 1.00 73.19 89 GLY A CA 1
ATOM 696 C C . GLY A 1 89 ? 8.806 1.463 -47.798 1.00 73.19 89 GLY A C 1
ATOM 697 O O . GLY A 1 89 ? 9.787 0.950 -47.262 1.00 73.19 89 GLY A O 1
ATOM 698 N N . ASN A 1 90 ? 7.887 2.116 -47.089 1.00 75.81 90 ASN A N 1
ATOM 699 C CA . ASN A 1 90 ? 8.014 2.433 -45.675 1.00 75.81 90 ASN A CA 1
ATOM 700 C C . ASN A 1 90 ? 7.390 1.327 -44.814 1.00 75.81 90 ASN A C 1
ATOM 702 O O . ASN A 1 90 ? 6.167 1.234 -44.684 1.00 75.81 90 ASN A O 1
ATOM 706 N N . ASN A 1 91 ? 8.229 0.503 -44.182 1.00 73.06 91 ASN A N 1
ATOM 707 C CA . ASN A 1 91 ? 7.777 -0.532 -43.253 1.00 73.06 91 ASN A CA 1
ATOM 708 C C . ASN A 1 91 ? 7.423 0.071 -41.881 1.00 73.06 91 ASN A C 1
ATOM 710 O O . ASN A 1 91 ? 8.236 0.754 -41.260 1.00 73.06 91 ASN A O 1
ATOM 714 N N . ARG A 1 92 ? 6.208 -0.206 -41.395 1.00 74.88 92 ARG A N 1
ATOM 715 C CA . ARG A 1 92 ? 5.719 0.241 -40.079 1.00 74.88 92 ARG A CA 1
ATOM 716 C C . ARG A 1 92 ? 5.661 -0.876 -39.035 1.00 74.88 92 ARG A C 1
ATOM 718 O O . ARG A 1 92 ? 5.219 -0.612 -37.924 1.00 74.88 92 ARG A O 1
ATOM 725 N N . ASN A 1 93 ? 6.073 -2.095 -39.374 1.00 78.56 93 ASN A N 1
ATOM 726 C CA . ASN A 1 93 ? 6.034 -3.218 -38.446 1.00 78.56 93 ASN A CA 1
ATOM 727 C C . ASN A 1 93 ? 7.036 -3.000 -37.314 1.00 78.56 93 ASN A C 1
ATOM 729 O O . ASN A 1 93 ? 8.230 -2.813 -37.555 1.00 78.56 93 ASN A O 1
ATOM 733 N N . LEU A 1 94 ? 6.529 -3.048 -36.088 1.00 77.94 94 LEU A N 1
ATOM 734 C CA . LEU A 1 94 ? 7.332 -3.057 -34.878 1.00 77.94 94 LEU A CA 1
ATOM 735 C C . LEU A 1 94 ? 7.571 -4.510 -34.460 1.00 77.94 94 LEU A C 1
ATOM 737 O O . LEU A 1 94 ? 6.709 -5.374 -34.606 1.00 77.94 94 LEU A O 1
ATOM 741 N N . THR A 1 95 ? 8.774 -4.785 -33.977 1.00 80.94 95 THR A N 1
ATOM 742 C CA . THR A 1 95 ? 9.201 -6.097 -33.481 1.00 80.94 95 THR A CA 1
ATOM 743 C C . THR A 1 95 ? 9.871 -5.929 -32.120 1.00 80.94 95 THR A C 1
ATOM 745 O O . THR A 1 95 ? 10.145 -4.807 -31.699 1.00 80.94 95 THR A O 1
ATOM 748 N N . ALA A 1 96 ? 10.222 -7.030 -31.452 1.00 74.44 96 ALA A N 1
ATOM 749 C CA . ALA A 1 96 ? 10.977 -6.977 -30.197 1.00 74.44 96 ALA A CA 1
ATOM 750 C C . ALA A 1 96 ? 12.316 -6.212 -30.313 1.00 74.44 96 ALA A C 1
ATOM 752 O O . ALA A 1 96 ? 12.789 -5.660 -29.325 1.00 74.44 96 ALA A O 1
ATOM 753 N N . ALA A 1 97 ? 12.904 -6.114 -31.513 1.00 72.88 97 ALA A N 1
ATOM 754 C CA . ALA A 1 97 ? 14.103 -5.306 -31.759 1.00 72.88 97 ALA A CA 1
ATOM 755 C C . ALA A 1 97 ? 13.848 -3.787 -31.670 1.00 72.88 97 ALA A C 1
ATOM 757 O O . ALA A 1 97 ? 14.792 -3.010 -31.568 1.00 72.88 97 ALA A O 1
ATOM 758 N N . ASN A 1 98 ? 12.584 -3.358 -31.712 1.00 78.81 98 ASN A N 1
ATOM 759 C CA . ASN A 1 98 ? 12.166 -1.966 -31.559 1.00 78.81 98 ASN A CA 1
ATOM 760 C C . ASN A 1 98 ? 11.811 -1.613 -30.107 1.00 78.81 98 ASN A C 1
ATOM 762 O O . ASN A 1 98 ? 11.300 -0.517 -29.875 1.00 78.81 98 ASN A O 1
ATOM 766 N N . LEU A 1 99 ? 12.054 -2.516 -29.145 1.00 74.19 99 LEU A N 1
ATOM 767 C CA . LEU A 1 99 ? 11.841 -2.244 -27.727 1.00 74.19 99 LEU A CA 1
ATOM 768 C C . LEU A 1 99 ? 12.702 -1.073 -27.266 1.00 74.19 9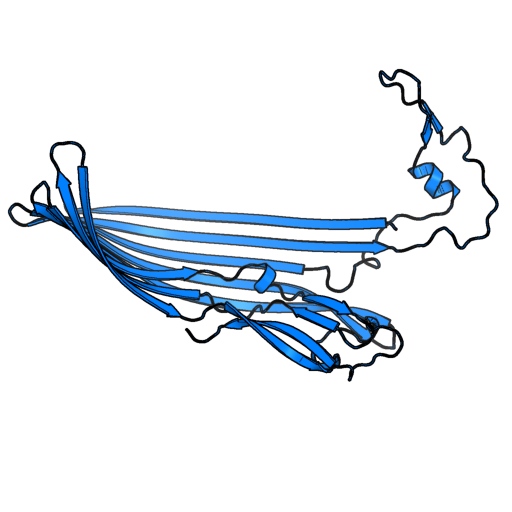9 LEU A C 1
ATOM 770 O O . LEU A 1 99 ? 13.931 -1.120 -27.316 1.00 74.19 99 LEU A O 1
ATOM 774 N N . THR A 1 100 ? 12.039 -0.029 -26.779 1.00 73.00 100 THR A N 1
ATOM 775 C CA . THR A 1 100 ? 12.715 1.097 -26.153 1.00 73.00 100 THR A CA 1
ATOM 776 C C . THR A 1 100 ? 13.362 0.611 -24.863 1.00 73.00 100 THR A C 1
ATOM 778 O O . THR A 1 100 ? 12.685 0.104 -23.964 1.00 73.00 100 THR A O 1
ATOM 781 N N . ALA A 1 101 ? 14.678 0.777 -24.768 1.00 68.44 101 ALA A N 1
ATOM 782 C CA . ALA A 1 101 ? 15.452 0.454 -23.579 1.00 68.44 101 ALA A CA 1
ATOM 783 C C . ALA A 1 101 ? 14.839 1.056 -22.307 1.00 68.44 101 ALA A C 1
ATOM 785 O O . ALA A 1 101 ? 14.576 2.256 -22.262 1.00 68.44 101 ALA A O 1
ATOM 786 N N . GLY A 1 102 ? 14.626 0.227 -21.280 1.00 65.06 102 GLY A N 1
ATOM 787 C CA . GLY A 1 102 ? 14.070 0.657 -19.994 1.00 65.06 102 GLY A CA 1
ATOM 788 C C . GLY A 1 102 ? 12.569 0.965 -20.004 1.00 65.06 102 GLY A C 1
ATOM 789 O O . GLY A 1 102 ? 12.042 1.394 -18.981 1.00 65.06 102 GLY A O 1
ATOM 790 N N . SER A 1 103 ? 11.873 0.758 -21.129 1.00 70.81 103 SER A N 1
ATOM 791 C CA . SER A 1 103 ? 10.415 0.925 -21.201 1.00 70.81 103 SER A CA 1
ATOM 792 C C . SER A 1 103 ? 9.641 -0.318 -20.772 1.00 70.81 103 SER A C 1
ATOM 794 O O . SER A 1 103 ? 8.465 -0.205 -20.424 1.00 70.81 103 SER A O 1
ATOM 796 N N . ASP A 1 104 ? 10.273 -1.495 -20.805 1.00 78.81 104 ASP A N 1
ATOM 797 C CA . ASP A 1 104 ? 9.654 -2.731 -20.359 1.00 78.81 104 ASP A CA 1
ATOM 798 C C . ASP A 1 104 ? 9.734 -2.862 -18.841 1.00 78.81 104 ASP A C 1
ATOM 800 O O . ASP A 1 104 ? 10.799 -2.809 -18.224 1.00 78.81 104 ASP A O 1
ATOM 804 N N . PHE A 1 105 ? 8.578 -3.074 -18.230 1.00 79.12 105 PHE A N 1
ATOM 805 C CA . PHE A 1 105 ? 8.491 -3.372 -16.815 1.00 79.12 105 PHE A CA 1
ATOM 806 C C . PHE A 1 105 ? 7.367 -4.366 -16.549 1.00 79.12 105 PHE A C 1
ATOM 808 O O . PHE A 1 105 ? 6.363 -4.450 -17.260 1.00 79.12 105 PHE A O 1
ATOM 815 N N . ARG A 1 106 ? 7.520 -5.118 -15.468 1.00 85.19 106 ARG A N 1
ATOM 816 C CA . ARG A 1 106 ? 6.505 -5.991 -14.903 1.00 85.19 106 ARG A CA 1
ATOM 817 C C . ARG A 1 106 ? 6.662 -6.021 -13.396 1.00 85.19 106 ARG A C 1
ATOM 819 O O . ARG A 1 106 ? 7.640 -6.545 -12.867 1.00 85.19 106 ARG A O 1
ATOM 826 N N . ILE A 1 107 ? 5.646 -5.511 -12.723 1.00 86.50 107 ILE A N 1
ATOM 827 C CA . ILE A 1 107 ? 5.493 -5.502 -11.279 1.00 86.50 107 ILE A CA 1
ATOM 828 C C . ILE A 1 107 ? 4.404 -6.506 -10.924 1.00 86.50 107 ILE A C 1
ATOM 830 O O . ILE A 1 107 ? 3.307 -6.488 -11.481 1.00 86.50 107 ILE A O 1
ATOM 834 N N . ARG A 1 108 ? 4.697 -7.401 -9.987 1.00 90.56 108 ARG A N 1
ATOM 835 C CA . ARG A 1 108 ? 3.733 -8.338 -9.418 1.00 90.56 108 ARG A CA 1
ATOM 836 C C . ARG A 1 108 ? 3.787 -8.250 -7.906 1.00 90.56 108 ARG A C 1
ATOM 838 O O . ARG A 1 108 ? 4.811 -8.568 -7.313 1.00 90.56 108 ARG A O 1
ATOM 845 N N . GLU A 1 109 ? 2.656 -7.917 -7.306 1.00 91.75 109 GLU A N 1
ATOM 846 C CA . GLU A 1 109 ? 2.468 -7.902 -5.861 1.00 91.75 109 GLU A CA 1
ATOM 847 C C . GLU A 1 109 ? 1.531 -9.043 -5.462 1.00 91.75 109 GLU A C 1
ATOM 849 O O . GLU A 1 109 ? 0.519 -9.297 -6.119 1.00 91.75 109 GLU A O 1
ATOM 854 N N . THR A 1 110 ? 1.886 -9.782 -4.416 1.00 95.12 110 THR A N 1
ATOM 855 C CA . THR A 1 110 ? 1.042 -10.826 -3.825 1.00 95.12 110 THR A CA 1
ATOM 856 C C . THR A 1 110 ? 0.978 -10.620 -2.324 1.00 95.12 110 THR A C 1
ATOM 858 O O . THR A 1 110 ? 2.010 -10.619 -1.662 1.00 95.12 110 THR A O 1
ATOM 861 N N . SER A 1 111 ? -0.229 -10.470 -1.793 1.00 95.81 111 SER A N 1
ATOM 862 C CA . SER A 1 111 ? -0.482 -10.239 -0.380 1.00 95.81 111 SER A CA 1
ATOM 863 C C . SER A 1 111 ? -1.389 -11.300 0.205 1.00 95.81 111 SER A C 1
ATOM 865 O O . SER A 1 111 ? -2.404 -11.666 -0.388 1.00 95.81 111 SER A O 1
ATOM 867 N N . TRP A 1 112 ? -1.046 -11.701 1.418 1.00 97.56 112 TRP A N 1
ATOM 868 C CA . TRP A 1 112 ? -1.868 -12.516 2.294 1.00 97.56 112 TRP A CA 1
ATOM 869 C C . TRP A 1 112 ? -2.092 -11.735 3.576 1.00 97.56 112 TRP A C 1
ATOM 871 O O . TRP A 1 112 ? -1.174 -11.072 4.062 1.00 97.56 112 TRP A O 1
ATOM 881 N N . ALA A 1 113 ? -3.294 -11.795 4.123 1.00 97.81 113 ALA A N 1
ATOM 882 C CA . ALA A 1 113 ? -3.575 -11.227 5.425 1.00 97.81 113 ALA A CA 1
ATOM 883 C C . ALA A 1 113 ? -4.554 -12.103 6.192 1.00 97.81 113 ALA A C 1
ATOM 885 O O . ALA A 1 113 ? -5.408 -12.760 5.602 1.00 97.81 113 ALA A O 1
ATOM 886 N N . GLY A 1 114 ? -4.423 -12.082 7.509 1.00 98.31 114 GLY A N 1
ATOM 887 C CA . GLY A 1 114 ? -5.346 -12.715 8.434 1.00 98.31 114 GLY A CA 1
ATOM 888 C C . GLY A 1 114 ? -5.654 -11.755 9.567 1.00 98.31 114 GLY A C 1
ATOM 889 O O . GLY A 1 114 ? -4.789 -10.971 9.961 1.00 98.31 114 GLY A O 1
ATOM 890 N N . PHE A 1 115 ? -6.877 -11.789 10.075 1.00 98.44 115 PHE A N 1
ATOM 891 C CA . PHE A 1 115 ? -7.256 -10.991 11.230 1.00 98.44 115 PHE A CA 1
ATOM 892 C C . PHE A 1 115 ? -8.138 -11.770 12.191 1.00 98.44 115 PHE A C 1
ATOM 894 O O . PHE A 1 115 ? -8.877 -12.672 11.789 1.00 98.44 115 PHE A O 1
ATOM 901 N N . THR A 1 116 ? -8.070 -11.341 13.444 1.00 98.50 116 THR A N 1
ATOM 902 C CA . THR A 1 116 ? -8.976 -11.740 14.513 1.00 98.50 116 THR A CA 1
ATOM 903 C C . THR A 1 116 ? -9.405 -10.484 15.255 1.00 98.50 116 THR A C 1
ATOM 905 O O . THR A 1 116 ? -8.563 -9.639 15.566 1.00 98.50 116 THR A O 1
ATOM 908 N N . GLN A 1 117 ? -10.693 -10.364 15.547 1.00 98.62 117 GLN A N 1
ATOM 909 C CA . GLN A 1 117 ? -11.281 -9.241 16.265 1.00 98.62 117 GLN A CA 1
ATOM 910 C C . GLN A 1 117 ? -12.312 -9.745 17.272 1.00 98.62 117 GLN A C 1
ATOM 912 O O . GLN A 1 117 ? -13.054 -10.686 17.009 1.00 98.62 117 GLN A O 1
ATOM 917 N N . LEU A 1 118 ? -12.346 -9.113 18.435 1.00 98.50 118 LEU A N 1
ATOM 918 C CA . LEU A 1 118 ? -13.383 -9.268 19.440 1.00 98.50 118 LEU A CA 1
ATOM 919 C C . LEU A 1 118 ? -14.213 -7.993 19.476 1.00 98.50 118 LEU A C 1
ATOM 921 O O . LEU A 1 118 ? -13.639 -6.909 19.557 1.00 98.50 118 LEU A O 1
ATOM 925 N N . ASP A 1 119 ? -15.532 -8.135 19.486 1.00 98.44 119 ASP A N 1
ATOM 926 C CA . ASP A 1 119 ? -16.478 -7.039 19.677 1.00 98.44 119 ASP A CA 1
ATOM 927 C C . ASP A 1 119 ? -17.232 -7.235 20.987 1.00 98.44 119 ASP A C 1
ATOM 929 O O . ASP A 1 119 ? -17.819 -8.292 21.226 1.00 98.44 119 ASP A O 1
ATOM 933 N N . LEU A 1 120 ? -17.225 -6.201 21.822 1.00 98.25 120 LEU A N 1
ATOM 934 C CA . LEU A 1 120 ? -17.901 -6.132 23.109 1.00 98.25 120 LEU A CA 1
ATOM 935 C C . LEU A 1 120 ? -19.049 -5.120 23.032 1.00 98.25 120 LEU A C 1
ATOM 937 O O . LEU A 1 120 ? -18.855 -3.988 22.591 1.00 98.25 120 LEU A O 1
ATOM 941 N N . ASP A 1 121 ? -20.218 -5.502 23.531 1.00 98.19 121 ASP A N 1
ATOM 942 C CA . ASP A 1 121 ? -21.357 -4.613 23.760 1.00 98.19 121 ASP A CA 1
ATOM 943 C C . ASP A 1 121 ? -22.058 -5.036 25.051 1.00 98.19 121 ASP A C 1
ATOM 945 O O . ASP A 1 121 ? -22.723 -6.068 25.094 1.00 98.19 121 ASP A O 1
ATOM 949 N N . THR A 1 122 ? -21.853 -4.285 26.129 1.00 97.81 122 THR A N 1
ATOM 950 C CA . THR A 1 122 ? -22.346 -4.636 27.465 1.00 97.81 122 THR A CA 1
ATOM 951 C C . THR A 1 122 ? -22.839 -3.409 28.218 1.00 97.81 122 THR A C 1
ATOM 953 O O . THR A 1 122 ? -22.459 -2.276 27.925 1.00 97.81 122 THR A O 1
ATOM 956 N N . GLU A 1 123 ? -23.645 -3.638 29.248 1.00 97.19 123 GLU A N 1
ATOM 957 C CA . GLU A 1 123 ? -24.019 -2.614 30.220 1.00 97.19 123 GLU A CA 1
ATOM 958 C C . GLU A 1 123 ? -23.123 -2.703 31.465 1.00 97.19 123 GLU A C 1
ATOM 960 O O . GLU A 1 123 ? -22.830 -3.789 31.969 1.00 97.19 123 GLU A O 1
ATOM 965 N N . LEU A 1 124 ? -22.669 -1.548 31.949 1.00 93.62 124 LEU A N 1
ATOM 966 C CA . LEU A 1 124 ? -21.940 -1.342 33.198 1.00 93.62 124 LEU A CA 1
ATOM 967 C C . LEU A 1 124 ? -22.775 -0.400 34.074 1.00 93.62 124 LEU A C 1
ATOM 969 O O . LEU A 1 124 ? -22.640 0.824 34.019 1.00 93.62 124 LEU A O 1
ATOM 973 N N . GLY A 1 125 ? -23.693 -0.969 34.855 1.00 93.12 125 GLY A N 1
ATOM 974 C CA . GLY A 1 125 ? -24.695 -0.183 35.575 1.00 93.12 125 GLY A CA 1
ATOM 975 C C . GLY A 1 125 ? -25.639 0.513 34.593 1.00 93.12 125 GLY A C 1
ATOM 976 O O . GLY A 1 125 ? -26.292 -0.151 33.801 1.00 93.12 125 GLY A O 1
ATOM 977 N N . SER A 1 126 ? -25.703 1.846 34.627 1.00 93.62 126 SER A N 1
ATOM 978 C CA . SER A 1 126 ? -26.507 2.644 33.687 1.00 93.62 126 SER A CA 1
ATOM 979 C C . SER A 1 126 ? -25.752 3.069 32.422 1.00 93.62 126 SER A C 1
ATOM 981 O O . SER A 1 126 ? -26.296 3.823 31.618 1.00 93.62 126 SER A O 1
ATOM 983 N N . MET A 1 127 ? -24.484 2.674 32.279 1.00 96.69 127 MET A N 1
ATOM 984 C CA . MET A 1 127 ? -23.631 3.061 31.156 1.00 96.69 127 MET A CA 1
ATOM 985 C C . MET A 1 127 ? -23.518 1.909 30.165 1.00 96.69 127 MET A C 1
ATOM 987 O O . MET A 1 127 ? -23.303 0.767 30.564 1.00 96.69 127 MET A O 1
ATOM 991 N N . ARG A 1 128 ? -23.598 2.197 28.866 1.00 97.56 128 ARG A N 1
ATOM 992 C CA . ARG A 1 128 ? -23.340 1.198 27.823 1.00 97.56 128 ARG A CA 1
ATOM 993 C C . ARG A 1 128 ? -21.885 1.283 27.381 1.00 97.56 128 ARG A C 1
ATOM 995 O O . ARG A 1 128 ? -21.427 2.340 26.951 1.00 97.56 128 ARG A O 1
ATOM 1002 N N . LEU A 1 129 ? -21.169 0.169 27.469 1.00 97.94 129 LEU A N 1
ATOM 1003 C CA . LEU A 1 129 ? -19.806 0.015 26.982 1.00 97.94 129 LEU A CA 1
ATOM 1004 C C . LEU A 1 129 ? -19.829 -0.767 25.670 1.00 97.94 129 LEU A C 1
ATOM 1006 O O . LEU A 1 129 ? -20.233 -1.927 25.636 1.00 97.94 129 LEU A O 1
ATOM 1010 N N . ARG A 1 130 ? -19.335 -0.141 24.605 1.00 98.12 130 ARG A N 1
ATOM 1011 C CA . ARG A 1 130 ? -19.081 -0.783 23.315 1.00 98.12 130 ARG A CA 1
ATOM 1012 C C . ARG A 1 130 ? -17.601 -0.711 23.001 1.00 98.12 130 ARG A C 1
ATOM 1014 O O . ARG A 1 130 ? -16.954 0.293 23.290 1.00 98.12 130 ARG A O 1
ATOM 1021 N N . GLY A 1 131 ? -17.060 -1.726 22.357 1.00 98.00 131 GLY A N 1
ATOM 1022 C CA . GLY A 1 131 ? -15.686 -1.663 21.894 1.00 98.00 131 GLY A CA 1
ATOM 1023 C C . GLY A 1 131 ? -15.314 -2.829 21.012 1.00 98.00 131 GLY A C 1
ATOM 1024 O O . GLY A 1 131 ? -16.030 -3.823 20.941 1.00 98.00 131 GLY A O 1
ATOM 1025 N N . ASN A 1 132 ? -14.176 -2.699 20.351 1.00 98.19 132 ASN A N 1
ATOM 1026 C CA . ASN A 1 132 ? -13.563 -3.790 19.632 1.00 98.19 132 ASN A CA 1
ATOM 1027 C C . ASN A 1 132 ? -12.054 -3.788 19.819 1.00 98.19 132 ASN A C 1
ATOM 1029 O O . ASN A 1 132 ? -11.429 -2.744 20.000 1.00 98.19 132 ASN A O 1
ATOM 1033 N N . ALA A 1 133 ? -11.480 -4.980 19.819 1.00 98.50 133 ALA A N 1
ATOM 1034 C CA . ALA A 1 133 ? -10.050 -5.186 19.926 1.00 98.50 133 ALA A CA 1
ATOM 1035 C C . ALA A 1 133 ? -9.657 -6.289 18.957 1.00 98.50 133 ALA A C 1
ATOM 1037 O O . ALA A 1 133 ? -10.240 -7.372 18.968 1.00 98.50 133 ALA A O 1
ATOM 1038 N N . GLY A 1 134 ? -8.670 -6.029 18.117 1.00 98.31 134 GLY A N 1
ATOM 1039 C CA . GLY A 1 134 ? -8.263 -6.981 17.105 1.00 98.31 134 GLY A CA 1
ATOM 1040 C C . GLY A 1 134 ? -6.821 -6.815 16.693 1.00 98.31 134 GLY A C 1
ATOM 1041 O O . GLY A 1 134 ? -6.150 -5.832 17.010 1.00 98.31 134 GLY A O 1
ATOM 1042 N N . VAL A 1 135 ? -6.346 -7.813 15.965 1.00 98.44 135 VAL A N 1
ATOM 1043 C CA . VAL A 1 135 ? -5.036 -7.792 15.341 1.00 98.44 135 VAL A CA 1
ATOM 1044 C C . VAL A 1 135 ? -5.147 -8.343 13.934 1.00 98.44 135 VAL A C 1
ATOM 1046 O O . VAL A 1 135 ? -5.810 -9.353 13.687 1.00 98.44 135 VAL A O 1
ATOM 1049 N N . ARG A 1 136 ? -4.476 -7.673 13.002 1.00 98.00 136 ARG A N 1
ATOM 1050 C CA . ARG A 1 136 ? -4.317 -8.134 11.628 1.00 98.00 136 ARG A CA 1
ATOM 1051 C C . ARG A 1 136 ? -2.843 -8.345 11.326 1.00 98.00 136 ARG A C 1
ATOM 1053 O O . ARG A 1 136 ? -2.045 -7.434 11.504 1.00 98.00 136 ARG A O 1
ATOM 1060 N N . TYR A 1 137 ? -2.492 -9.518 10.824 1.00 97.69 137 TYR A N 1
ATOM 1061 C CA . TYR A 1 137 ? -1.194 -9.763 10.207 1.00 97.69 137 TYR A CA 1
ATOM 1062 C C . TYR A 1 137 ? -1.332 -9.658 8.693 1.00 97.69 137 TYR A C 1
ATOM 1064 O O . TYR A 1 137 ? -2.333 -10.104 8.123 1.00 97.69 137 TYR A O 1
ATOM 1072 N N . TYR A 1 138 ? -0.329 -9.101 8.026 1.00 96.25 138 TYR A N 1
ATOM 1073 C CA . TYR A 1 138 ? -0.222 -9.203 6.577 1.00 96.25 138 TYR A CA 1
ATOM 1074 C C . TYR A 1 138 ? 1.209 -9.509 6.164 1.00 96.25 138 TYR A C 1
ATOM 1076 O O . TYR A 1 138 ? 2.152 -9.060 6.799 1.00 96.25 138 TYR A O 1
ATOM 1084 N N . HIS A 1 139 ? 1.349 -10.195 5.038 1.00 95.62 139 HIS A N 1
ATOM 1085 C CA . HIS A 1 139 ? 2.609 -10.389 4.342 1.00 95.62 139 HIS A CA 1
ATOM 1086 C C . HIS A 1 139 ? 2.415 -10.041 2.870 1.00 95.62 139 HIS A C 1
ATOM 1088 O O . HIS A 1 139 ? 1.430 -10.451 2.253 1.00 95.62 139 HIS A O 1
ATOM 1094 N N . THR A 1 140 ? 3.328 -9.259 2.303 1.00 93.50 140 THR A N 1
ATOM 1095 C CA . THR A 1 140 ? 3.302 -8.847 0.897 1.00 93.50 140 THR A CA 1
ATOM 1096 C C . THR A 1 140 ? 4.642 -9.118 0.246 1.00 93.50 140 THR A C 1
ATOM 1098 O O . THR A 1 140 ? 5.663 -8.626 0.712 1.00 93.50 140 THR A O 1
ATOM 1101 N N . ALA A 1 141 ? 4.620 -9.868 -0.852 1.00 92.06 141 ALA A N 1
ATOM 1102 C CA . ALA A 1 141 ? 5.771 -10.135 -1.697 1.00 92.06 141 ALA A CA 1
ATOM 1103 C C . ALA A 1 141 ? 5.652 -9.353 -3.009 1.00 92.06 141 ALA A C 1
ATOM 1105 O O . ALA A 1 141 ? 4.634 -9.434 -3.705 1.00 92.06 141 ALA A O 1
ATOM 1106 N N . LEU A 1 142 ? 6.714 -8.636 -3.358 1.00 88.06 142 LEU A N 1
ATOM 1107 C CA . LEU A 1 142 ? 6.861 -7.862 -4.578 1.00 88.06 142 LEU A CA 1
ATOM 1108 C C . LEU A 1 142 ? 7.915 -8.516 -5.474 1.00 88.06 142 LEU A C 1
ATOM 1110 O O . LEU A 1 142 ? 9.018 -8.847 -5.044 1.00 88.06 142 LEU A O 1
ATOM 1114 N N . VAL A 1 143 ? 7.584 -8.672 -6.751 1.00 87.12 143 VAL A N 1
ATOM 1115 C CA . VAL A 1 143 ? 8.541 -9.002 -7.807 1.00 87.12 143 VAL A CA 1
ATOM 1116 C C . VAL A 1 143 ? 8.474 -7.899 -8.848 1.00 87.12 143 VAL A C 1
ATOM 1118 O O . VAL A 1 143 ? 7.440 -7.727 -9.490 1.00 87.12 143 VAL A O 1
ATOM 1121 N N . SER A 1 144 ? 9.571 -7.170 -9.008 1.00 82.69 144 SER A N 1
ATOM 1122 C CA . SER A 1 144 ? 9.733 -6.090 -9.977 1.00 82.69 144 SER A CA 1
ATOM 1123 C C . SER A 1 144 ? 10.760 -6.533 -11.010 1.00 82.69 144 SER A C 1
ATOM 1125 O O . SER A 1 144 ? 11.860 -6.943 -10.654 1.00 82.69 144 SER A O 1
ATOM 1127 N N . SER A 1 145 ? 10.390 -6.533 -12.282 1.00 82.38 145 SER A N 1
ATOM 1128 C CA . SER A 1 145 ? 11.234 -7.000 -13.384 1.00 82.38 145 SER A CA 1
ATOM 1129 C C . SER A 1 145 ? 11.143 -6.051 -14.570 1.00 82.38 145 SER A C 1
ATOM 1131 O O . SER A 1 145 ? 10.133 -5.372 -14.720 1.00 82.38 145 SER A O 1
ATOM 1133 N N . GLY A 1 146 ? 12.181 -6.007 -15.392 1.00 76.31 146 GLY A N 1
ATOM 1134 C CA . GLY A 1 146 ? 12.281 -5.178 -16.595 1.00 76.31 146 GLY A CA 1
ATOM 1135 C C . GLY A 1 146 ? 13.629 -5.416 -17.262 1.00 76.31 146 GLY A C 1
ATOM 1136 O O . GLY A 1 146 ? 14.331 -6.354 -16.869 1.00 76.31 146 GLY A O 1
ATOM 1137 N N . SER A 1 147 ? 14.023 -4.574 -18.212 1.00 70.06 147 SER A N 1
ATOM 1138 C CA . SER A 1 147 ? 15.330 -4.694 -18.860 1.00 70.06 147 SER A CA 1
ATOM 1139 C C . SER A 1 147 ? 16.170 -3.432 -18.714 1.00 70.06 147 SER A C 1
ATOM 1141 O O . SER A 1 147 ? 15.709 -2.315 -18.946 1.00 70.06 147 SER A O 1
ATOM 1143 N N . LEU A 1 148 ? 17.445 -3.617 -18.372 1.00 63.16 148 LEU A N 1
ATOM 1144 C CA . LEU A 1 148 ? 18.455 -2.565 -18.402 1.00 63.16 148 LEU A CA 1
ATOM 1145 C C . LEU A 1 148 ? 19.276 -2.688 -19.675 1.00 63.16 148 LEU A C 1
ATOM 1147 O O . LEU A 1 148 ? 19.698 -3.774 -20.069 1.00 63.16 148 LEU A O 1
ATOM 1151 N N . ALA A 1 149 ? 19.536 -1.563 -20.322 1.00 57.69 149 ALA A N 1
ATOM 1152 C CA . ALA A 1 149 ? 20.394 -1.547 -21.486 1.00 57.69 149 ALA A CA 1
ATOM 1153 C C . ALA A 1 149 ? 21.872 -1.603 -21.061 1.00 57.69 149 ALA A C 1
ATOM 1155 O O . ALA A 1 149 ? 22.312 -0.880 -20.178 1.00 57.69 149 ALA A O 1
ATOM 1156 N N . THR A 1 150 ? 22.643 -2.491 -21.678 1.00 53.38 150 THR A N 1
ATOM 1157 C CA . THR A 1 150 ? 24.070 -2.723 -21.422 1.00 53.38 150 THR A CA 1
ATOM 1158 C C . THR A 1 150 ? 24.821 -2.662 -22.746 1.00 53.38 150 THR A C 1
ATOM 1160 O O . THR A 1 150 ? 24.328 -3.148 -23.759 1.00 53.38 150 THR A O 1
ATOM 1163 N N . ALA A 1 151 ? 26.021 -2.085 -22.767 1.00 47.94 151 ALA A N 1
ATOM 1164 C CA . ALA A 1 151 ? 26.875 -2.123 -23.950 1.00 47.94 151 ALA A CA 1
ATOM 1165 C C . ALA A 1 151 ? 27.712 -3.412 -23.947 1.00 47.94 151 ALA A C 1
ATOM 1167 O O . ALA A 1 151 ? 28.547 -3.610 -23.070 1.00 47.94 151 ALA A O 1
ATOM 1168 N N . THR A 1 152 ? 27.501 -4.288 -24.930 1.00 48.91 152 THR A N 1
ATOM 1169 C CA . THR A 1 152 ? 28.356 -5.459 -25.189 1.00 48.91 152 THR A CA 1
ATOM 1170 C C . THR A 1 152 ? 28.990 -5.281 -26.562 1.00 48.91 152 THR A C 1
ATOM 1172 O O . THR A 1 152 ? 28.279 -5.174 -27.556 1.00 48.91 152 THR A O 1
ATOM 1175 N N . ASN A 1 153 ? 30.323 -5.205 -26.631 1.00 45.31 153 ASN A N 1
ATOM 1176 C CA . ASN A 1 153 ? 31.076 -4.992 -27.879 1.00 45.31 153 ASN A CA 1
ATOM 1177 C C . ASN A 1 153 ? 30.627 -3.755 -28.692 1.00 45.31 153 ASN A C 1
ATOM 1179 O O . ASN A 1 153 ? 30.607 -3.789 -29.919 1.00 45.31 153 ASN A O 1
ATOM 1183 N N . GLY A 1 154 ? 30.234 -2.666 -28.018 1.00 45.44 154 GLY A N 1
ATOM 1184 C CA . GLY A 1 154 ? 29.761 -1.436 -28.674 1.00 45.44 154 GLY A CA 1
ATOM 1185 C C . GLY A 1 154 ? 28.309 -1.478 -29.169 1.00 45.44 154 GLY A C 1
ATOM 1186 O O . GLY A 1 154 ? 27.841 -0.501 -29.745 1.00 45.44 154 GLY A O 1
ATOM 1187 N N . VAL A 1 155 ? 27.584 -2.573 -28.915 1.00 50.91 155 VAL A N 1
ATOM 1188 C CA . VAL A 1 155 ? 26.161 -2.734 -29.239 1.00 50.91 155 VAL A CA 1
ATOM 1189 C C . VAL A 1 155 ? 25.333 -2.669 -27.957 1.00 50.91 155 VAL A C 1
ATOM 1191 O O . VAL A 1 155 ? 25.656 -3.325 -26.964 1.00 50.91 155 VAL A O 1
ATOM 1194 N N . THR A 1 156 ? 24.256 -1.883 -27.966 1.00 55.66 156 THR A N 1
ATOM 1195 C CA . THR A 1 156 ? 23.286 -1.836 -26.865 1.00 55.66 156 THR A CA 1
ATOM 1196 C C . THR A 1 156 ? 22.453 -3.118 -26.851 1.00 55.66 156 THR A C 1
ATOM 1198 O O . THR A 1 156 ? 21.745 -3.418 -27.808 1.00 55.66 156 THR A O 1
ATOM 1201 N N . VAL A 1 157 ? 22.519 -3.864 -25.751 1.00 61.03 157 VAL A N 1
ATOM 1202 C CA . VAL A 1 157 ? 21.761 -5.095 -25.504 1.00 61.03 157 VAL A CA 1
ATOM 1203 C C . VAL A 1 157 ? 20.927 -4.913 -24.241 1.00 61.03 157 VAL A C 1
ATOM 1205 O O . VAL A 1 157 ? 21.432 -4.443 -23.225 1.00 61.03 157 VAL A O 1
ATOM 1208 N N . LEU A 1 158 ? 19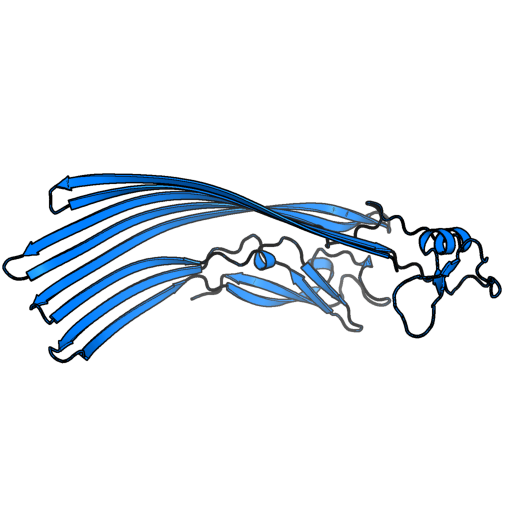.652 -5.287 -24.288 1.00 65.19 158 LEU A N 1
ATOM 1209 C CA . LEU A 1 158 ? 18.779 -5.284 -23.116 1.00 65.19 158 LEU A CA 1
ATOM 1210 C C . LEU A 1 158 ? 19.023 -6.547 -22.285 1.00 65.19 158 LEU A C 1
ATOM 1212 O O . LEU A 1 158 ? 18.840 -7.659 -22.779 1.00 65.19 158 LEU A O 1
ATOM 1216 N N . GLN A 1 159 ? 19.447 -6.378 -21.034 1.00 63.03 159 GLN A N 1
ATOM 1217 C CA . GLN A 1 159 ? 19.585 -7.457 -20.063 1.00 63.03 159 GLN A CA 1
ATOM 1218 C C . GLN A 1 159 ? 18.423 -7.429 -19.066 1.00 63.03 159 GLN A C 1
ATOM 1220 O O . GLN A 1 159 ? 18.142 -6.374 -18.492 1.00 63.03 159 GLN A O 1
ATOM 1225 N N . PRO A 1 160 ? 17.762 -8.571 -18.817 1.00 70.31 160 PRO A N 1
ATOM 1226 C CA . PRO A 1 160 ? 16.671 -8.634 -17.861 1.00 70.31 160 PRO A CA 1
ATOM 1227 C C . PRO A 1 160 ? 17.191 -8.451 -16.433 1.00 70.31 160 PRO A C 1
ATOM 1229 O O . PRO A 1 160 ? 18.146 -9.103 -16.009 1.00 70.31 160 PRO A O 1
ATOM 1232 N N . VAL A 1 161 ? 16.508 -7.613 -15.661 1.00 70.12 161 VAL A N 1
ATOM 1233 C CA . VAL A 1 161 ? 16.720 -7.428 -14.226 1.00 70.12 161 VAL A CA 1
ATOM 1234 C C . VAL A 1 161 ? 15.458 -7.834 -13.484 1.00 70.12 161 VAL A C 1
ATOM 1236 O O . VAL A 1 161 ? 14.336 -7.613 -13.937 1.00 70.12 161 VAL A O 1
ATOM 1239 N N . THR A 1 162 ? 15.627 -8.481 -12.334 1.00 79.00 162 THR A N 1
ATOM 1240 C CA . THR A 1 162 ? 14.524 -8.835 -11.440 1.00 79.00 162 THR A CA 1
ATOM 1241 C C . THR A 1 162 ? 14.929 -8.574 -10.001 1.00 79.00 162 THR A C 1
ATOM 1243 O O . THR A 1 162 ? 15.909 -9.132 -9.516 1.00 79.00 162 THR A O 1
ATOM 1246 N N . VAL A 1 163 ? 14.130 -7.774 -9.304 1.00 76.25 163 VAL A N 1
ATOM 1247 C CA . VAL A 1 163 ? 14.258 -7.487 -7.878 1.00 76.25 163 VAL A CA 1
ATOM 1248 C C . VAL A 1 163 ? 13.066 -8.095 -7.148 1.00 76.25 163 VAL A C 1
ATOM 1250 O O . VAL A 1 163 ? 11.919 -7.978 -7.588 1.00 76.25 163 VAL A O 1
ATOM 1253 N N . LYS A 1 164 ? 13.339 -8.784 -6.039 1.00 82.06 164 LYS A N 1
ATOM 1254 C CA . LYS A 1 164 ? 12.322 -9.401 -5.185 1.00 82.06 164 LYS A CA 1
ATOM 1255 C C . LYS A 1 164 ? 12.448 -8.833 -3.785 1.00 82.06 164 LYS A C 1
ATOM 1257 O O . LYS A 1 164 ? 13.532 -8.886 -3.214 1.00 82.06 164 LYS A O 1
ATOM 1262 N N . THR A 1 165 ? 11.346 -8.346 -3.239 1.00 82.38 165 THR A N 1
ATOM 1263 C CA . THR A 1 165 ? 11.285 -7.829 -1.872 1.00 82.38 165 THR A CA 1
ATOM 1264 C C . THR A 1 165 ? 10.017 -8.313 -1.190 1.00 82.38 165 THR A C 1
ATOM 1266 O O . THR A 1 165 ? 9.065 -8.758 -1.836 1.00 82.38 165 THR A O 1
ATOM 1269 N N . SER A 1 166 ? 10.013 -8.289 0.136 1.00 87.38 166 SER A N 1
ATOM 1270 C CA . SER A 1 166 ? 8.847 -8.650 0.930 1.00 87.38 166 SER A CA 1
ATOM 1271 C C . SER A 1 166 ? 8.787 -7.815 2.194 1.00 87.38 166 SER A C 1
ATOM 1273 O O . SER A 1 166 ? 9.826 -7.468 2.750 1.00 87.38 166 SER A O 1
ATOM 1275 N N . ASN A 1 167 ? 7.575 -7.541 2.659 1.00 89.81 167 ASN A N 1
ATOM 1276 C CA . ASN A 1 167 ? 7.345 -6.904 3.945 1.00 89.81 167 ASN A CA 1
ATOM 1277 C C . ASN A 1 167 ? 6.093 -7.480 4.610 1.00 89.81 167 ASN A C 1
ATOM 1279 O O . ASN A 1 167 ? 5.090 -7.779 3.949 1.00 89.81 167 ASN A O 1
ATOM 1283 N N . ASP A 1 168 ? 6.151 -7.553 5.930 1.00 93.00 168 ASP A N 1
ATOM 1284 C CA . ASP A 1 168 ? 5.068 -7.960 6.802 1.00 93.00 168 ASP A CA 1
ATOM 1285 C C . ASP A 1 168 ? 5.015 -7.098 8.064 1.00 93.00 168 ASP A C 1
ATOM 1287 O O . ASP A 1 168 ? 5.993 -6.448 8.444 1.00 93.00 168 ASP A O 1
ATOM 1291 N N . ASP A 1 169 ? 3.836 -7.038 8.680 1.00 94.31 169 ASP A N 1
ATOM 1292 C CA . ASP A 1 169 ? 3.655 -6.357 9.960 1.00 94.31 169 ASP A CA 1
ATOM 1293 C C . ASP A 1 169 ? 2.399 -6.854 10.687 1.00 94.31 169 ASP A C 1
ATOM 1295 O O . ASP A 1 169 ? 1.479 -7.426 10.087 1.00 94.31 169 ASP A O 1
ATOM 1299 N N . TRP A 1 170 ? 2.358 -6.566 11.985 1.00 96.50 170 TRP A N 1
ATOM 1300 C CA . TRP A 1 170 ? 1.199 -6.753 12.848 1.00 96.50 170 TRP A CA 1
ATOM 1301 C C . TRP A 1 170 ? 0.517 -5.410 13.098 1.00 96.50 170 TRP A C 1
ATOM 1303 O O . TRP A 1 170 ? 1.143 -4.439 13.522 1.00 96.50 170 TRP A O 1
ATOM 1313 N N . LEU A 1 171 ? -0.790 -5.373 12.861 1.00 96.94 171 LEU A N 1
ATOM 1314 C CA . LEU A 1 171 ? -1.634 -4.187 12.937 1.00 96.94 171 LEU A CA 1
ATOM 1315 C C . LEU A 1 171 ? -2.682 -4.388 14.043 1.00 96.94 171 LEU A C 1
ATOM 1317 O O . LEU A 1 171 ? -3.798 -4.834 13.756 1.00 96.94 171 LEU A O 1
ATOM 1321 N N . PRO A 1 172 ? -2.322 -4.159 15.319 1.00 97.94 172 PRO A N 1
ATOM 1322 C CA . PRO A 1 172 ? -3.292 -4.128 16.403 1.00 97.94 172 PRO A CA 1
ATOM 1323 C C . PRO A 1 172 ? -4.187 -2.888 16.304 1.00 97.94 172 PRO A C 1
ATOM 1325 O O . PRO A 1 172 ? -3.735 -1.800 15.931 1.00 97.94 172 PRO A O 1
ATOM 1328 N N . ALA A 1 173 ? -5.445 -3.054 16.696 1.00 98.31 173 ALA A N 1
ATOM 1329 C CA . ALA A 1 173 ? -6.411 -1.976 16.829 1.00 98.31 173 ALA A CA 1
ATOM 1330 C C . ALA A 1 173 ? -7.304 -2.212 18.050 1.00 98.31 173 ALA A C 1
ATOM 1332 O O . ALA A 1 173 ? -7.744 -3.331 18.309 1.00 98.31 173 ALA A O 1
ATOM 1333 N N . LEU A 1 174 ? -7.570 -1.141 18.786 1.00 98.38 174 LEU A N 1
ATOM 1334 C CA . LEU A 1 174 ? -8.469 -1.091 19.927 1.00 98.38 174 LEU A CA 1
ATOM 1335 C C . LEU A 1 174 ? -9.343 0.150 19.784 1.00 98.38 174 LEU A C 1
ATOM 1337 O O . LEU A 1 174 ? -8.817 1.249 19.626 1.00 98.38 174 LEU A O 1
ATOM 1341 N N . ASN A 1 175 ? -10.656 -0.016 19.895 1.00 98.44 175 ASN A N 1
ATOM 1342 C CA . ASN A 1 175 ? -11.619 1.076 19.943 1.00 98.44 175 ASN A CA 1
ATOM 1343 C C . ASN A 1 175 ? -12.586 0.842 21.099 1.00 98.44 175 ASN A C 1
ATOM 1345 O O . ASN A 1 175 ? -13.105 -0.259 21.267 1.00 98.44 175 ASN A O 1
ATOM 1349 N N . ILE A 1 176 ? -12.845 1.875 21.891 1.00 98.12 176 ILE A N 1
ATOM 1350 C CA . ILE A 1 176 ? -13.737 1.828 23.047 1.00 98.12 176 ILE A CA 1
ATOM 1351 C C . ILE A 1 176 ? -14.640 3.060 23.016 1.00 98.12 176 ILE A C 1
ATOM 1353 O O . ILE A 1 176 ? -14.181 4.178 22.782 1.00 98.12 176 ILE A O 1
ATOM 1357 N N . ALA A 1 177 ? -15.925 2.854 23.284 1.00 98.31 177 ALA A N 1
ATOM 1358 C CA . ALA A 1 177 ? -16.925 3.888 23.476 1.00 98.31 177 ALA A CA 1
ATOM 1359 C C . ALA A 1 177 ? -17.746 3.583 24.736 1.00 98.31 177 ALA A C 1
ATOM 1361 O O . ALA A 1 177 ? -18.373 2.529 24.836 1.00 98.31 177 ALA A O 1
ATOM 1362 N N . LEU A 1 178 ? -17.755 4.519 25.679 1.00 98.19 178 LEU A N 1
ATOM 1363 C CA . LEU A 1 178 ? -18.538 4.446 26.905 1.00 98.19 178 LEU A CA 1
ATOM 1364 C C . LEU A 1 178 ? -19.592 5.550 26.898 1.00 98.19 178 LEU A C 1
ATOM 1366 O O . LEU A 1 178 ? -19.264 6.738 26.921 1.00 98.19 178 LEU A O 1
ATOM 1370 N N . ASP A 1 179 ? -20.857 5.153 26.903 1.00 97.88 179 ASP A N 1
ATOM 1371 C CA . ASP A 1 179 ? -21.982 6.065 27.059 1.00 97.88 179 ASP A CA 1
ATOM 1372 C C . ASP A 1 179 ? -22.096 6.425 28.552 1.00 97.88 179 ASP A C 1
ATOM 1374 O O . ASP A 1 179 ? -22.760 5.734 29.325 1.00 97.88 179 ASP A O 1
ATOM 1378 N N . LEU A 1 180 ? -21.403 7.491 28.971 1.00 96.19 180 LEU A N 1
ATOM 1379 C CA . LEU A 1 180 ? -21.406 7.996 30.352 1.00 96.19 180 LEU A CA 1
ATOM 1380 C C . LEU A 1 180 ? -22.815 8.423 30.788 1.00 96.19 180 LEU A C 1
ATOM 1382 O O . LEU A 1 180 ? -23.204 8.244 31.940 1.00 96.19 180 LEU A O 1
ATOM 1386 N N . THR A 1 181 ? -23.576 9.004 29.858 1.00 94.25 181 THR A N 1
ATOM 1387 C CA . THR A 1 181 ? -25.008 9.309 29.989 1.00 94.25 181 THR A CA 1
ATOM 1388 C C . THR A 1 181 ? -25.679 9.125 28.619 1.00 94.25 181 THR A C 1
ATOM 1390 O O . THR A 1 181 ? -24.964 9.073 27.616 1.00 94.25 181 THR A O 1
ATOM 1393 N N . PRO A 1 182 ? -27.024 9.148 28.505 1.00 91.56 182 PRO A N 1
ATOM 1394 C CA . PRO A 1 182 ? -27.706 9.115 27.203 1.00 91.56 182 PRO A CA 1
ATOM 1395 C C . PRO A 1 182 ? -27.303 10.238 26.230 1.00 91.56 182 PRO A C 1
ATOM 1397 O O . PRO A 1 182 ? -27.636 10.177 25.051 1.00 91.56 182 PRO A O 1
ATOM 1400 N N . LYS A 1 183 ? -26.616 11.277 26.723 1.00 94.62 183 LYS A N 1
ATOM 1401 C CA . LYS A 1 183 ? -26.179 12.445 25.953 1.00 94.62 183 LYS A CA 1
ATOM 1402 C C . LYS A 1 183 ? -24.666 12.626 25.926 1.00 94.62 183 LYS A C 1
ATOM 1404 O O . LYS A 1 183 ? -24.212 13.526 25.240 1.00 94.62 183 LYS A O 1
ATOM 1409 N N . LEU A 1 184 ? -23.885 11.845 26.671 1.00 96.38 184 LEU A N 1
ATOM 1410 C CA . LEU A 1 184 ? -22.440 12.047 26.806 1.00 96.38 184 LEU A CA 1
ATOM 1411 C C . LEU A 1 184 ? -21.705 10.738 26.546 1.00 96.38 184 LEU A C 1
ATOM 1413 O O . LEU A 1 184 ? -21.886 9.777 27.290 1.00 96.38 184 LEU A O 1
ATOM 1417 N N . ILE A 1 185 ? -20.853 10.731 25.526 1.00 97.88 185 ILE A N 1
ATOM 1418 C CA . ILE A 1 185 ? -20.084 9.564 25.102 1.00 97.88 185 ILE A CA 1
ATOM 1419 C C . ILE A 1 185 ? -18.598 9.885 25.219 1.00 97.88 185 ILE A C 1
ATOM 1421 O O . ILE A 1 185 ? -18.130 10.883 24.674 1.00 97.88 185 ILE A O 1
ATOM 1425 N N . ALA A 1 186 ? -17.854 9.024 25.904 1.00 98.19 186 ALA A N 1
ATOM 1426 C CA . ALA A 1 186 ? -16.398 9.027 25.891 1.00 98.19 186 ALA A CA 1
ATOM 1427 C C . ALA A 1 186 ? -15.892 7.994 24.886 1.00 98.19 186 ALA A C 1
ATOM 1429 O O . ALA A 1 186 ? -16.360 6.855 24.883 1.00 98.19 186 ALA A O 1
ATOM 1430 N N . ARG A 1 187 ? -14.936 8.376 24.039 1.00 98.06 187 ARG A N 1
ATOM 1431 C CA . ARG A 1 187 ? -14.306 7.493 23.054 1.00 98.06 187 ARG A CA 1
ATOM 1432 C C . ARG A 1 187 ? -12.801 7.470 23.245 1.00 98.06 187 ARG A C 1
ATOM 1434 O O . ARG A 1 187 ? -12.198 8.494 23.555 1.00 98.06 187 ARG A O 1
ATOM 1441 N N . ALA A 1 188 ? -12.211 6.303 23.039 1.00 98.44 188 ALA A N 1
ATOM 1442 C CA . ALA A 1 188 ? -10.772 6.114 23.000 1.00 98.44 188 ALA A CA 1
ATOM 1443 C C . ALA A 1 188 ? -10.423 5.089 21.922 1.00 98.44 188 ALA A C 1
ATOM 1445 O O . ALA A 1 188 ? -11.119 4.084 21.763 1.00 98.44 188 ALA A O 1
ATOM 1446 N N . SER A 1 189 ? -9.336 5.324 21.202 1.00 98.25 189 SER A N 1
ATOM 1447 C CA . SER A 1 189 ? -8.823 4.390 20.206 1.00 98.25 189 SER A CA 1
ATOM 1448 C C . SER A 1 189 ? -7.305 4.367 20.201 1.00 98.25 189 SER A C 1
ATOM 1450 O O . SER A 1 189 ? -6.662 5.401 20.379 1.00 98.25 189 SER A O 1
ATOM 1452 N N . ALA A 1 190 ? -6.738 3.196 19.945 1.00 98.31 190 ALA A N 1
ATOM 1453 C CA . ALA A 1 190 ? -5.317 3.008 19.712 1.00 98.31 190 ALA A CA 1
ATOM 1454 C C . ALA A 1 190 ? -5.138 2.037 18.547 1.00 98.31 190 ALA A C 1
ATOM 1456 O O . ALA A 1 190 ? -5.703 0.944 18.556 1.00 98.31 190 ALA A O 1
ATOM 1457 N N . SER A 1 191 ? -4.373 2.421 17.529 1.00 97.62 191 SER A N 1
ATOM 1458 C CA . SER A 1 191 ? -4.159 1.566 16.360 1.00 97.62 191 SER A CA 1
ATOM 1459 C C . SER A 1 191 ? -2.779 1.747 15.748 1.00 97.62 191 SER A C 1
ATOM 1461 O O . SER A 1 191 ? -2.161 2.811 15.857 1.00 97.62 191 SER A O 1
ATOM 1463 N N . ARG A 1 192 ? -2.313 0.694 15.074 1.00 96.25 192 ARG A N 1
ATOM 1464 C CA . ARG A 1 192 ? -1.191 0.761 14.140 1.00 96.25 192 ARG A CA 1
ATOM 1465 C C . ARG A 1 192 ? -1.699 0.550 12.720 1.00 96.25 192 ARG A C 1
ATOM 1467 O O . ARG A 1 192 ? -2.365 -0.440 12.433 1.00 96.25 192 ARG A O 1
ATOM 1474 N N . ASN A 1 193 ? -1.324 1.461 11.834 1.00 92.81 193 ASN A N 1
ATOM 1475 C CA . ASN A 1 193 ? -1.688 1.463 10.425 1.00 92.81 193 ASN A CA 1
ATOM 1476 C C . ASN A 1 193 ? -0.441 1.394 9.545 1.00 92.81 193 ASN A C 1
ATOM 1478 O O . ASN A 1 193 ? 0.663 1.744 9.971 1.00 92.81 193 ASN A O 1
ATOM 1482 N N . VAL A 1 194 ? -0.636 0.964 8.300 1.00 91.69 194 VAL A N 1
ATOM 1483 C CA . VAL A 1 194 ? 0.423 0.898 7.297 1.00 91.69 194 VAL A CA 1
ATOM 1484 C C . VAL A 1 194 ? -0.059 1.425 5.949 1.00 91.69 194 VAL A C 1
ATOM 1486 O O . VAL A 1 194 ? -1.132 1.043 5.480 1.00 91.69 194 VAL A O 1
ATOM 1489 N N . ASN A 1 195 ? 0.769 2.235 5.291 1.00 86.50 195 ASN A N 1
ATOM 1490 C CA . ASN A 1 195 ? 0.566 2.659 3.911 1.00 86.50 195 ASN A CA 1
ATOM 1491 C C . ASN A 1 195 ? 1.674 2.094 3.027 1.00 86.50 195 ASN A C 1
ATOM 1493 O O . ASN A 1 195 ? 2.864 2.271 3.287 1.00 86.50 195 ASN A O 1
ATOM 1497 N N . ARG A 1 196 ? 1.277 1.416 1.952 1.00 84.62 196 ARG A N 1
ATOM 1498 C CA . ARG A 1 196 ? 2.221 0.841 0.991 1.00 84.62 196 ARG A CA 1
ATOM 1499 C C . ARG A 1 196 ? 2.774 1.927 0.060 1.00 84.62 196 ARG A C 1
ATOM 1501 O O . ARG A 1 196 ? 2.014 2.828 -0.301 1.00 84.62 196 ARG A O 1
ATOM 1508 N N . PRO A 1 197 ? 4.052 1.837 -0.355 1.00 81.25 197 PRO A N 1
ATOM 1509 C CA . PRO A 1 197 ? 4.606 2.708 -1.385 1.00 81.25 197 PRO A CA 1
ATOM 1510 C C . PRO A 1 197 ? 3.812 2.598 -2.692 1.00 81.25 197 PRO A C 1
ATOM 1512 O O . PRO A 1 197 ? 3.263 1.541 -3.010 1.00 81.25 197 PRO A O 1
ATOM 1515 N N . GLY A 1 198 ? 3.778 3.672 -3.480 1.00 77.94 198 GLY A N 1
ATOM 1516 C CA . GLY A 1 198 ? 3.172 3.631 -4.808 1.00 77.94 198 GLY A CA 1
ATOM 1517 C C . GLY A 1 198 ? 3.958 2.718 -5.755 1.00 77.94 198 GLY A C 1
ATOM 1518 O O . GLY A 1 198 ? 5.186 2.688 -5.728 1.00 77.94 198 GLY A O 1
ATOM 1519 N N . LEU A 1 199 ? 3.267 2.011 -6.652 1.00 70.50 199 LEU A N 1
ATOM 1520 C CA . LEU A 1 199 ? 3.896 1.095 -7.617 1.00 70.50 199 LEU A CA 1
ATOM 1521 C C . LEU A 1 199 ? 5.009 1.739 -8.471 1.00 70.50 199 LEU A C 1
ATOM 1523 O O . LEU A 1 199 ? 6.045 1.096 -8.628 1.00 70.50 199 LEU A O 1
ATOM 1527 N N . PRO A 1 200 ? 4.883 2.991 -8.966 1.00 67.69 200 PRO A N 1
ATOM 1528 C CA . PRO A 1 200 ? 5.975 3.641 -9.695 1.00 67.69 200 PRO A CA 1
ATOM 1529 C C . PRO A 1 200 ? 7.230 3.844 -8.837 1.00 67.69 200 PRO A C 1
ATOM 1531 O O . PRO A 1 200 ? 8.341 3.788 -9.350 1.00 67.69 200 PRO A O 1
ATOM 1534 N N . GLN A 1 201 ? 7.066 4.029 -7.522 1.00 71.62 201 GLN A N 1
ATOM 1535 C CA . GLN A 1 201 ? 8.180 4.172 -6.582 1.00 71.62 201 GLN A CA 1
ATOM 1536 C C . GLN A 1 201 ? 8.874 2.835 -6.305 1.00 71.62 201 GLN A C 1
ATOM 1538 O O . GLN A 1 201 ? 10.020 2.838 -5.880 1.00 71.62 201 GLN A O 1
ATOM 1543 N N . LEU A 1 202 ? 8.204 1.706 -6.553 1.00 70.56 202 LEU A N 1
ATOM 1544 C CA . LEU A 1 202 ? 8.729 0.343 -6.402 1.00 70.56 202 LEU A CA 1
ATOM 1545 C C . LEU A 1 202 ? 9.232 -0.260 -7.724 1.00 70.56 202 LEU A C 1
ATOM 1547 O O . LEU A 1 202 ? 9.788 -1.364 -7.745 1.00 70.56 202 LEU A O 1
ATOM 1551 N N . ALA A 1 203 ? 8.998 0.421 -8.845 1.00 67.69 203 ALA A N 1
ATOM 1552 C CA . ALA A 1 203 ? 9.412 -0.049 -10.153 1.00 67.69 203 ALA A CA 1
ATOM 1553 C C . ALA A 1 203 ? 10.943 -0.130 -10.214 1.00 67.69 203 ALA A C 1
ATOM 1555 O O . ALA A 1 203 ? 11.635 0.837 -9.914 1.00 67.69 203 ALA A O 1
ATOM 1556 N N . ALA A 1 204 ? 11.487 -1.261 -10.665 1.00 60.12 204 ALA A N 1
ATOM 1557 C CA . ALA A 1 204 ? 12.906 -1.391 -11.006 1.00 60.12 204 ALA A CA 1
ATOM 1558 C C . ALA A 1 204 ? 13.200 -0.764 -12.386 1.00 60.12 204 ALA A C 1
ATOM 1560 O O . ALA A 1 204 ? 13.999 -1.281 -13.160 1.00 60.12 204 ALA A O 1
ATOM 1561 N N . ALA A 1 205 ? 12.485 0.312 -12.708 1.00 61.78 205 ALA A N 1
ATOM 1562 C CA . ALA A 1 205 ? 12.576 1.069 -13.941 1.00 61.78 205 ALA A CA 1
ATOM 1563 C C . ALA A 1 205 ? 12.880 2.524 -13.584 1.00 61.78 205 ALA A C 1
ATOM 1565 O O . ALA A 1 205 ? 12.589 2.986 -12.474 1.00 61.78 205 ALA A O 1
ATOM 1566 N N . GLY A 1 206 ? 13.478 3.244 -14.523 1.00 64.19 206 GLY A N 1
ATOM 1567 C CA . GLY A 1 206 ? 13.828 4.634 -14.316 1.00 64.19 206 GLY A CA 1
ATOM 1568 C C . GLY A 1 206 ? 13.767 5.450 -15.587 1.00 64.19 206 GLY A C 1
ATOM 1569 O O . GLY A 1 206 ? 13.863 4.928 -16.695 1.00 64.19 206 GLY A O 1
ATOM 1570 N N . THR A 1 207 ? 13.604 6.750 -15.409 1.00 64.06 207 THR A N 1
ATOM 1571 C CA . THR A 1 207 ? 13.634 7.733 -16.483 1.00 64.06 207 THR A CA 1
ATOM 1572 C C . THR A 1 207 ? 15.002 8.391 -16.512 1.00 64.06 207 THR A C 1
ATOM 1574 O O . THR A 1 207 ? 15.443 8.956 -15.508 1.00 64.06 207 THR A O 1
ATOM 1577 N N . LEU A 1 208 ? 15.647 8.360 -17.673 1.00 65.31 208 LEU A N 1
ATOM 1578 C CA . LEU A 1 208 ? 16.865 9.109 -17.947 1.00 65.31 208 LEU A CA 1
ATOM 1579 C C . LEU A 1 208 ? 16.512 10.353 -18.765 1.00 65.31 208 LEU A C 1
ATOM 1581 O O . LEU A 1 208 ? 15.941 10.252 -19.848 1.00 65.31 208 LEU A O 1
ATOM 1585 N N . THR A 1 209 ? 16.888 11.521 -18.257 1.00 70.19 209 THR A N 1
ATOM 1586 C CA . THR A 1 209 ? 16.864 12.791 -18.985 1.00 70.19 209 THR A CA 1
ATOM 1587 C C . THR A 1 209 ? 18.296 13.252 -19.184 1.00 70.19 209 THR A C 1
ATOM 1589 O O . THR A 1 209 ? 19.013 13.478 -18.210 1.00 70.19 209 THR A O 1
ATOM 1592 N N . VAL A 1 210 ? 18.710 13.392 -20.440 1.00 66.75 210 VAL A N 1
ATOM 1593 C CA . VAL A 1 210 ? 20.052 13.851 -20.818 1.00 66.75 210 VAL A CA 1
ATOM 1594 C C . VAL A 1 210 ? 20.009 15.323 -21.226 1.00 66.75 210 VAL A C 1
ATOM 1596 O O . VAL A 1 210 ? 19.113 15.742 -21.957 1.00 66.75 210 VAL A O 1
ATOM 1599 N N . ALA A 1 211 ? 20.969 16.114 -20.755 1.00 72.19 211 ALA A N 1
ATOM 1600 C CA . ALA A 1 211 ? 21.168 17.514 -21.127 1.00 72.19 211 ALA A CA 1
ATOM 1601 C C . ALA A 1 211 ? 22.664 17.769 -21.417 1.00 72.19 211 ALA A C 1
ATOM 1603 O O . ALA A 1 211 ? 23.495 16.924 -21.090 1.00 72.19 211 ALA A O 1
ATOM 1604 N N . PRO A 1 212 ? 23.059 18.894 -22.043 1.00 67.50 212 PRO A N 1
ATOM 1605 C CA . PRO A 1 212 ? 24.440 19.097 -22.505 1.00 67.50 212 PRO A CA 1
ATOM 1606 C C . PRO A 1 212 ? 25.522 19.022 -21.411 1.00 67.50 212 PRO A C 1
ATOM 1608 O O . PRO A 1 212 ? 26.633 18.580 -21.688 1.00 67.50 212 PRO A O 1
ATOM 1611 N N . PHE A 1 213 ? 25.198 19.378 -20.163 1.00 72.56 213 PHE A N 1
ATOM 1612 C CA . PHE A 1 213 ? 26.146 19.451 -19.037 1.00 72.56 213 PHE A CA 1
ATOM 1613 C C . PHE A 1 213 ? 25.815 18.469 -17.897 1.00 72.56 213 PHE A C 1
ATOM 1615 O O . PHE A 1 213 ? 26.002 18.785 -16.725 1.00 72.56 213 PHE A O 1
ATOM 1622 N N . GLY A 1 214 ? 25.282 17.295 -18.237 1.00 69.19 214 GLY A N 1
ATOM 1623 C CA . GLY A 1 214 ? 24.786 16.296 -17.287 1.00 69.19 214 GLY A CA 1
ATOM 1624 C C . GLY A 1 214 ? 23.287 16.067 -17.449 1.00 69.19 214 GLY A C 1
ATOM 1625 O O . GLY A 1 214 ? 22.698 16.425 -18.464 1.00 69.19 214 GLY A O 1
ATOM 1626 N N . GLY A 1 215 ? 22.637 15.463 -16.466 1.00 77.19 215 GLY A N 1
ATOM 1627 C CA . GLY A 1 215 ? 21.209 15.181 -16.565 1.00 77.19 215 GLY A CA 1
ATOM 1628 C C . GLY A 1 215 ? 20.636 14.581 -15.295 1.00 77.19 215 GLY A C 1
ATOM 1629 O O . GLY A 1 215 ? 21.275 14.604 -14.240 1.00 77.19 215 GLY A O 1
ATOM 1630 N N . THR A 1 216 ? 19.430 14.036 -15.403 1.00 76.69 216 THR A N 1
ATOM 1631 C CA . THR A 1 216 ? 18.717 13.427 -14.279 1.00 76.69 216 THR A CA 1
ATOM 1632 C C . THR A 1 216 ? 18.403 11.975 -14.587 1.00 76.69 216 THR A C 1
ATOM 1634 O O . THR A 1 216 ? 17.812 11.660 -15.618 1.00 76.69 216 THR A O 1
ATOM 1637 N N . VAL A 1 217 ? 18.773 11.094 -13.666 1.00 74.75 217 VAL A N 1
ATOM 1638 C CA . VAL A 1 217 ? 18.324 9.707 -13.609 1.00 74.75 217 VAL A CA 1
ATOM 1639 C C . VAL A 1 217 ? 17.375 9.597 -12.429 1.00 74.75 217 VAL A C 1
ATOM 1641 O O . VAL A 1 217 ? 17.780 9.834 -11.298 1.00 74.75 217 VAL A O 1
ATOM 1644 N N . SER A 1 218 ? 16.120 9.243 -12.681 1.00 74.94 218 SER A N 1
ATOM 1645 C CA . SER A 1 218 ? 15.158 8.928 -11.625 1.00 74.94 218 SER A CA 1
ATOM 1646 C C . SER A 1 218 ? 14.829 7.451 -11.697 1.00 74.94 218 SER A C 1
ATOM 1648 O O . SER A 1 218 ? 14.382 6.991 -12.744 1.00 74.94 218 SER A O 1
ATOM 1650 N N . VAL A 1 219 ? 15.059 6.708 -10.621 1.00 73.44 219 VAL A N 1
ATOM 1651 C CA . VAL A 1 219 ? 14.726 5.280 -10.536 1.00 73.44 219 VAL A CA 1
ATOM 1652 C C . VAL A 1 219 ? 13.783 5.032 -9.368 1.00 73.44 219 VAL A C 1
ATOM 1654 O O . VAL A 1 219 ? 13.854 5.708 -8.339 1.00 73.44 219 VAL A O 1
ATOM 1657 N N . GLY A 1 220 ? 12.908 4.037 -9.501 1.00 72.19 220 GLY A N 1
ATOM 1658 C CA . GLY A 1 220 ? 12.212 3.502 -8.337 1.00 72.19 220 GLY A CA 1
ATOM 1659 C C . GLY A 1 220 ? 13.167 2.740 -7.409 1.00 72.19 220 GLY A C 1
ATOM 1660 O O . GLY A 1 220 ? 14.291 2.381 -7.765 1.00 72.19 220 GLY A O 1
ATOM 1661 N N . ASN A 1 221 ? 12.711 2.484 -6.190 1.00 77.44 221 ASN A N 1
ATOM 1662 C CA . ASN A 1 221 ? 13.409 1.711 -5.179 1.00 77.44 221 ASN A CA 1
ATOM 1663 C C . ASN A 1 221 ? 12.519 0.539 -4.727 1.00 77.44 221 ASN A C 1
ATOM 1665 O O . ASN A 1 221 ? 11.653 0.706 -3.867 1.00 77.44 221 ASN A O 1
ATOM 1669 N N . PRO A 1 222 ? 12.739 -0.674 -5.261 1.00 72.69 222 PRO A N 1
ATOM 1670 C CA . PRO A 1 222 ? 11.979 -1.856 -4.857 1.00 72.69 222 PRO A CA 1
ATOM 1671 C C . PRO A 1 222 ? 12.156 -2.248 -3.379 1.00 72.69 222 PRO A C 1
ATOM 1673 O O . PRO A 1 222 ? 11.377 -3.060 -2.882 1.00 72.69 222 PRO A O 1
ATOM 1676 N N . ASN A 1 223 ? 13.165 -1.702 -2.684 1.00 76.75 223 ASN A N 1
ATOM 1677 C CA . ASN A 1 223 ? 13.449 -1.961 -1.267 1.00 76.75 223 ASN A CA 1
ATOM 1678 C C . ASN A 1 223 ? 12.718 -1.012 -0.309 1.00 76.75 223 ASN A C 1
ATOM 1680 O O . ASN A 1 223 ? 12.973 -1.069 0.893 1.00 76.75 223 ASN A O 1
ATOM 1684 N N . LEU A 1 224 ? 11.838 -0.135 -0.810 1.00 81.38 224 LEU A N 1
ATOM 1685 C CA . LEU A 1 224 ? 11.045 0.725 0.061 1.00 81.38 224 LEU A CA 1
ATOM 1686 C C . LEU A 1 224 ? 10.199 -0.104 1.019 1.00 81.38 224 LEU A C 1
ATOM 1688 O O . LEU A 1 224 ? 9.390 -0.940 0.609 1.00 81.38 224 LEU A O 1
ATOM 1692 N N . GLN A 1 225 ? 10.342 0.207 2.299 1.00 82.75 225 GLN A N 1
ATOM 1693 C CA . GLN A 1 225 ? 9.455 -0.295 3.328 1.00 82.75 225 GLN A CA 1
ATOM 1694 C C . GLN A 1 225 ? 8.166 0.533 3.365 1.00 82.75 225 GLN A C 1
ATOM 1696 O O . GLN A 1 225 ? 8.208 1.747 3.130 1.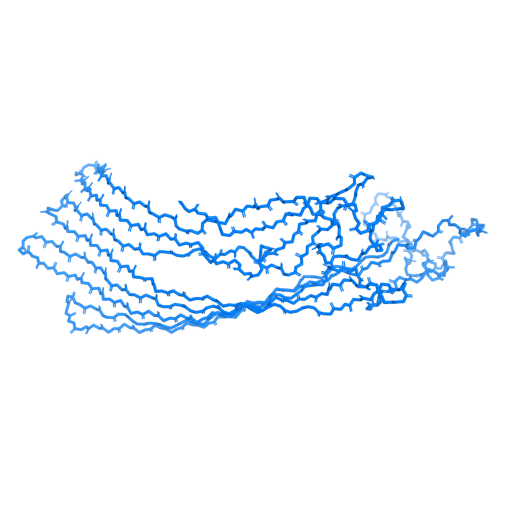00 82.75 225 GLN A O 1
ATOM 1701 N N . PRO A 1 226 ? 7.015 -0.088 3.663 1.00 85.25 226 PRO A N 1
ATOM 1702 C CA . PRO A 1 226 ? 5.781 0.641 3.905 1.00 85.25 226 PRO A CA 1
ATOM 1703 C C . PRO A 1 226 ? 5.879 1.622 5.071 1.00 85.25 226 PRO A C 1
ATOM 1705 O O . PRO A 1 226 ? 6.508 1.346 6.091 1.00 85.25 226 PRO A O 1
ATOM 1708 N N . PHE A 1 227 ? 5.187 2.744 4.916 1.00 86.12 227 PHE A N 1
ATOM 1709 C CA . PHE A 1 227 ? 5.038 3.773 5.934 1.00 86.12 227 PHE A CA 1
ATOM 1710 C C . PHE A 1 227 ? 4.165 3.263 7.080 1.00 86.12 227 PHE A C 1
ATOM 1712 O O . PHE A 1 227 ? 3.088 2.722 6.824 1.00 86.12 227 PHE A O 1
ATOM 1719 N N . ARG A 1 228 ? 4.595 3.448 8.332 1.00 89.69 228 ARG A N 1
ATOM 1720 C CA . ARG A 1 228 ? 3.868 2.978 9.522 1.00 89.69 228 ARG A CA 1
ATOM 1721 C C . ARG A 1 228 ? 3.398 4.163 10.353 1.00 89.69 228 ARG A C 1
ATOM 1723 O O . ARG A 1 228 ? 4.125 5.132 10.533 1.00 89.69 228 ARG A O 1
ATOM 1730 N N . SER A 1 229 ? 2.190 4.066 10.897 1.00 91.81 229 SER A N 1
ATOM 1731 C CA . SER A 1 229 ? 1.643 5.082 11.794 1.00 91.81 229 SER A CA 1
ATOM 1732 C C . SER A 1 229 ? 1.047 4.434 13.031 1.00 91.81 229 SER A C 1
ATOM 1734 O O . SER A 1 229 ? 0.191 3.557 12.917 1.00 91.81 229 SER A O 1
ATOM 1736 N N . THR A 1 230 ? 1.478 4.882 14.208 1.00 94.88 230 THR A N 1
ATOM 1737 C CA . THR A 1 230 ? 0.820 4.566 15.478 1.00 94.88 230 THR A CA 1
ATOM 1738 C C . THR A 1 230 ? -0.001 5.775 15.896 1.00 94.88 230 THR A C 1
ATOM 1740 O O . THR A 1 230 ? 0.496 6.897 15.900 1.00 94.88 230 THR A O 1
ATOM 1743 N N . SER A 1 231 ? -1.276 5.566 16.208 1.00 96.44 231 SER A N 1
ATOM 1744 C CA . SER A 1 231 ? -2.195 6.638 16.594 1.00 96.44 231 SER A CA 1
ATOM 1745 C C . SER A 1 231 ? -2.909 6.280 17.888 1.00 96.44 231 SER A C 1
ATOM 1747 O O . SER A 1 231 ? -3.394 5.157 18.037 1.00 96.44 231 SER A O 1
ATOM 1749 N N . VAL A 1 232 ? -2.987 7.247 18.799 1.00 97.94 232 VAL A N 1
ATOM 1750 C CA . VAL A 1 232 ? -3.800 7.195 20.015 1.00 97.94 232 VAL A CA 1
ATOM 1751 C C . VAL A 1 232 ? -4.700 8.418 20.016 1.00 97.94 232 VAL A C 1
ATOM 1753 O O . VAL A 1 232 ? -4.227 9.546 19.894 1.00 97.94 232 VAL A O 1
ATOM 1756 N N . GLU A 1 233 ? -6.001 8.201 20.132 1.00 98.06 233 GLU A N 1
ATOM 1757 C CA . GLU A 1 233 ? -7.003 9.262 20.066 1.00 98.06 233 GLU A CA 1
ATOM 1758 C C . GLU A 1 233 ? -8.009 9.073 21.202 1.00 98.06 233 GLU A C 1
ATOM 1760 O O . GLU A 1 233 ? -8.331 7.948 21.589 1.00 98.06 233 GLU A O 1
ATOM 1765 N N . GLY A 1 234 ? -8.490 10.178 21.757 1.00 98.12 234 GLY A N 1
ATOM 1766 C CA . GLY A 1 234 ? -9.496 10.184 22.808 1.00 98.12 234 GLY A CA 1
ATOM 1767 C C . GLY A 1 234 ? -10.403 11.394 22.669 1.00 98.12 234 GLY A C 1
ATOM 1768 O O . GLY A 1 234 ? -9.966 12.452 22.222 1.00 98.12 234 GLY A O 1
ATOM 1769 N N . GLY A 1 235 ? -11.667 11.260 23.047 1.00 98.06 235 GLY A N 1
ATOM 1770 C CA . GLY A 1 235 ? -12.614 12.356 22.920 1.00 98.06 235 GLY A CA 1
ATOM 1771 C C . GLY A 1 235 ? -13.867 12.197 23.759 1.00 98.06 235 GLY A C 1
ATOM 1772 O O . GLY A 1 235 ? -14.210 11.109 24.221 1.00 98.06 235 GLY A O 1
ATOM 1773 N N . LEU A 1 236 ? -14.542 13.323 23.950 1.00 98.00 236 LEU A N 1
ATOM 1774 C CA . LEU A 1 236 ? -15.845 13.427 24.584 1.00 98.00 236 LEU A CA 1
ATOM 1775 C C . LEU A 1 236 ? -16.817 14.065 23.601 1.00 98.00 236 LEU A C 1
ATOM 1777 O O . LEU A 1 236 ? -16.515 15.096 23.002 1.00 98.00 236 LEU A O 1
ATOM 1781 N N . GLU A 1 237 ? -17.993 13.465 23.476 1.00 97.00 237 GLU A N 1
ATOM 1782 C CA . GLU A 1 237 ? -19.072 13.915 22.604 1.00 97.00 237 GLU A CA 1
ATOM 1783 C C . GLU A 1 237 ? -20.345 14.102 23.416 1.00 97.00 237 GLU A C 1
ATOM 1785 O O . GLU A 1 237 ? -20.809 13.181 24.087 1.00 97.00 237 GLU A O 1
ATOM 1790 N N . TYR A 1 238 ? -20.910 15.302 23.345 1.00 96.81 238 TYR A N 1
ATOM 1791 C CA . TYR A 1 238 ? -22.145 15.685 24.004 1.00 96.81 238 TYR A CA 1
ATOM 1792 C C . TYR A 1 238 ? -23.243 15.960 22.975 1.00 96.81 238 TYR A C 1
ATOM 1794 O O . TYR A 1 238 ? -23.098 16.843 22.133 1.00 96.81 238 TYR A O 1
ATOM 1802 N N . TYR A 1 239 ? -24.354 15.236 23.064 1.00 94.81 239 TYR A N 1
ATOM 1803 C CA . TYR A 1 239 ? -25.514 15.342 22.184 1.00 94.81 239 TYR A CA 1
ATOM 1804 C C . TYR A 1 239 ? -26.624 16.165 22.851 1.00 94.81 239 TYR A C 1
ATOM 1806 O O . TYR A 1 239 ? -27.056 15.885 23.969 1.00 94.81 239 TYR A O 1
ATOM 1814 N N . MET A 1 240 ? -27.100 17.196 22.157 1.00 93.62 240 MET A N 1
ATOM 1815 C CA . MET A 1 240 ? -28.123 18.132 22.626 1.00 93.62 240 MET A CA 1
ATOM 1816 C C . MET A 1 240 ? -29.511 17.725 22.117 1.00 93.62 240 MET A C 1
ATOM 1818 O O . MET A 1 240 ? -29.649 17.261 20.989 1.00 93.62 240 MET A O 1
ATOM 1822 N N . ASP A 1 241 ? -30.561 17.988 22.904 1.00 86.69 241 ASP A N 1
ATOM 1823 C CA . ASP A 1 241 ? -31.946 17.601 22.563 1.00 86.69 241 ASP A CA 1
ATOM 1824 C C . ASP A 1 241 ? -32.483 18.256 21.280 1.00 86.69 241 ASP A C 1
ATOM 1826 O O . ASP A 1 241 ? -33.360 17.712 20.615 1.00 86.69 241 ASP A O 1
ATOM 1830 N N . ARG A 1 242 ? -31.978 19.444 20.927 1.00 79.25 242 ARG A N 1
ATOM 1831 C CA . ARG A 1 242 ? -32.374 20.197 19.728 1.00 79.25 242 ARG A CA 1
ATOM 1832 C C . ARG A 1 242 ? -31.295 20.065 18.651 1.00 79.25 242 ARG A C 1
ATOM 1834 O O . ARG A 1 242 ? -30.558 21.013 18.412 1.00 79.25 242 ARG A O 1
ATOM 1841 N N . ASN A 1 243 ? -31.197 18.880 18.046 1.00 80.38 243 ASN A N 1
ATOM 1842 C CA . ASN A 1 243 ? -30.399 18.559 16.848 1.00 80.38 243 ASN A CA 1
ATOM 1843 C C . ASN A 1 243 ? -28.968 19.139 16.811 1.00 80.38 243 ASN A C 1
ATOM 1845 O O . ASN A 1 243 ? -28.508 19.596 15.766 1.00 80.38 243 ASN A O 1
ATOM 1849 N N . GLY A 1 244 ? -28.258 19.126 17.938 1.00 88.81 244 GLY A N 1
ATOM 1850 C CA . GLY A 1 244 ? -26.895 19.649 18.034 1.00 88.81 244 GLY A CA 1
ATOM 1851 C C . GLY A 1 244 ? -25.971 18.674 18.745 1.00 88.81 244 GLY A C 1
ATOM 1852 O O . GLY A 1 244 ? -26.425 17.833 19.518 1.00 88.81 244 GLY A O 1
ATOM 1853 N N . PHE A 1 245 ? -24.669 18.795 18.512 1.00 94.75 245 PHE A N 1
ATOM 1854 C CA . PHE A 1 245 ? -23.664 18.118 19.319 1.00 94.75 245 PHE A CA 1
ATOM 1855 C C . PHE A 1 245 ? -22.453 19.030 19.522 1.00 94.75 245 PHE A C 1
ATOM 1857 O O . PHE A 1 245 ? -22.204 19.937 18.728 1.00 94.75 245 PHE A O 1
ATOM 1864 N N . ALA A 1 246 ? -21.717 18.796 20.600 1.00 95.38 246 ALA A N 1
ATOM 1865 C CA . ALA A 1 246 ? -20.423 19.404 20.864 1.00 95.38 246 ALA A CA 1
ATOM 1866 C C . ALA A 1 246 ? -19.417 18.293 21.158 1.00 95.38 246 ALA A C 1
ATOM 1868 O O . ALA A 1 246 ? -19.757 17.311 21.814 1.00 95.38 246 ALA A O 1
ATOM 1869 N N . SER A 1 247 ? -18.182 18.440 20.691 1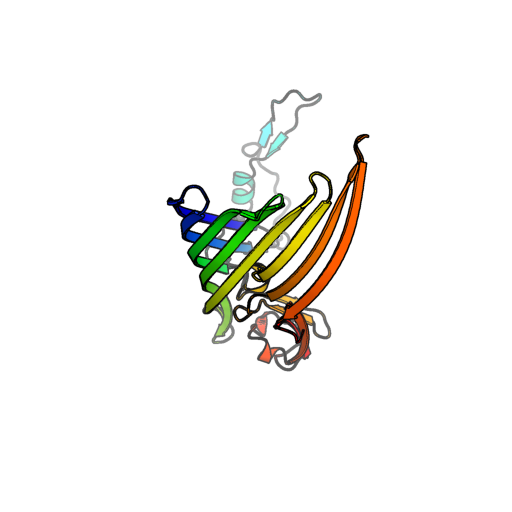.00 96.12 247 SER A N 1
ATOM 1870 C CA . SER A 1 247 ? -17.142 17.436 20.902 1.00 96.12 247 SER A CA 1
ATOM 1871 C C . SER A 1 247 ? -15.796 18.076 21.190 1.00 96.12 247 SER A C 1
ATOM 1873 O O . SER A 1 247 ? -15.450 19.094 20.593 1.00 96.12 247 SER A O 1
ATOM 1875 N N . VAL A 1 248 ? -15.014 17.440 22.054 1.00 97.88 248 VAL A N 1
ATOM 1876 C CA . VAL A 1 248 ? -13.606 17.767 22.283 1.00 97.88 248 VAL A CA 1
ATOM 1877 C C . VAL A 1 248 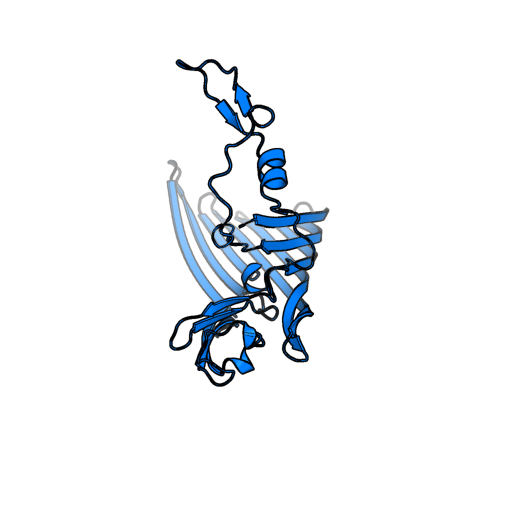? -12.785 16.495 22.148 1.00 97.88 248 VAL A C 1
ATOM 1879 O O . VAL A 1 248 ? -13.193 15.441 22.629 1.00 97.88 248 VAL A O 1
ATOM 1882 N N . GLY A 1 249 ? -11.642 16.587 21.479 1.00 97.44 249 GLY A N 1
ATOM 1883 C CA . GLY A 1 249 ? -10.770 15.449 21.226 1.00 97.44 249 GLY A CA 1
ATOM 1884 C C . GLY A 1 249 ? -9.305 15.812 21.402 1.00 97.44 249 GLY A C 1
ATOM 1885 O O . GLY A 1 249 ? -8.902 16.953 21.182 1.00 97.44 249 GLY A O 1
ATOM 1886 N N . VAL A 1 250 ? -8.520 14.818 21.792 1.00 98.06 250 VAL A N 1
ATOM 1887 C CA . VAL A 1 250 ? -7.063 14.858 21.868 1.00 98.06 250 VAL A CA 1
ATOM 1888 C C . VAL A 1 250 ? -6.509 13.696 21.057 1.00 98.06 250 VAL A C 1
ATOM 1890 O O . VAL A 1 250 ? -7.092 12.612 21.020 1.00 98.06 250 VAL A O 1
ATOM 1893 N N . PHE A 1 251 ? -5.384 13.920 20.392 1.00 97.56 251 PHE A N 1
ATOM 1894 C CA . PHE A 1 251 ? -4.742 12.901 19.577 1.00 97.56 251 PHE A CA 1
ATOM 1895 C C . PHE A 1 251 ? -3.228 12.966 19.730 1.00 97.56 251 PHE A C 1
ATOM 1897 O O . PHE A 1 251 ? -2.646 14.028 19.949 1.00 97.56 251 PHE A O 1
ATOM 1904 N N . TRP A 1 252 ? -2.601 11.812 19.567 1.00 97.44 252 TRP A N 1
ATOM 1905 C CA . TRP A 1 252 ? -1.166 11.644 19.456 1.00 97.44 252 TRP A CA 1
ATOM 1906 C C . TRP A 1 252 ? -0.881 10.692 18.295 1.00 97.44 252 TRP A C 1
ATOM 1908 O O . TRP A 1 252 ? -1.517 9.641 18.179 1.00 97.44 252 TRP A O 1
ATOM 1918 N N . LYS A 1 253 ? 0.040 11.080 17.409 1.00 94.19 253 LYS A N 1
ATOM 1919 C CA . LYS A 1 253 ? 0.414 10.305 16.223 1.00 94.19 253 LYS A CA 1
ATOM 1920 C C . LYS A 1 253 ? 1.923 10.247 16.104 1.00 94.19 253 LYS A C 1
ATOM 1922 O O . LYS A 1 253 ? 2.579 11.281 16.148 1.00 94.19 253 LYS A O 1
ATOM 1927 N N . ASP A 1 254 ? 2.422 9.038 15.911 1.00 91.31 254 ASP A N 1
ATOM 1928 C CA . ASP A 1 254 ? 3.817 8.745 15.622 1.00 91.31 254 ASP A CA 1
ATOM 1929 C C . ASP A 1 254 ? 3.909 8.128 14.225 1.00 91.31 254 ASP A C 1
ATOM 1931 O O . ASP A 1 254 ? 3.194 7.168 13.907 1.00 91.31 254 ASP A O 1
ATOM 1935 N N . LEU A 1 255 ? 4.718 8.741 13.365 1.00 86.94 255 LEU A N 1
ATOM 1936 C CA . LEU A 1 255 ? 4.825 8.427 11.944 1.00 86.94 255 LEU A CA 1
ATOM 1937 C C . LEU A 1 255 ? 6.243 7.934 11.668 1.00 86.94 255 LEU A C 1
ATOM 1939 O O . LEU A 1 255 ? 7.183 8.716 11.681 1.00 86.94 255 LEU A O 1
ATOM 1943 N N . ALA A 1 256 ? 6.396 6.645 11.382 1.00 80.75 256 ALA A N 1
ATOM 1944 C CA . ALA A 1 256 ? 7.693 6.039 11.115 1.00 80.75 256 ALA A CA 1
ATOM 1945 C C . ALA A 1 256 ? 7.868 5.719 9.623 1.00 80.75 256 ALA A C 1
ATOM 1947 O O . ALA A 1 256 ? 6.932 5.282 8.942 1.00 80.75 256 ALA A O 1
ATOM 1948 N N . SER A 1 257 ? 9.106 5.861 9.138 1.00 71.00 257 SER A N 1
ATOM 1949 C CA . SER A 1 257 ? 9.535 5.437 7.796 1.00 71.00 257 SER A CA 1
ATOM 1950 C C . SER A 1 257 ? 8.838 6.185 6.654 1.00 71.00 257 SER A C 1
ATOM 1952 O O . SER A 1 257 ? 8.317 5.569 5.718 1.00 71.00 257 SER A O 1
ATOM 1954 N N . PHE A 1 258 ? 8.823 7.520 6.718 1.00 79.62 258 PHE A N 1
ATOM 1955 C CA . PHE A 1 258 ? 8.253 8.352 5.656 1.00 79.62 258 PHE A CA 1
ATOM 1956 C C . PHE A 1 258 ? 9.038 8.178 4.350 1.00 79.62 258 PHE A C 1
ATOM 1958 O O . PHE A 1 258 ? 10.265 8.130 4.354 1.00 79.62 258 PHE A O 1
ATOM 1965 N N . ILE A 1 259 ? 8.345 8.068 3.216 1.00 80.44 259 ILE A N 1
ATOM 1966 C CA . ILE A 1 259 ? 9.011 7.915 1.917 1.00 80.44 259 ILE A CA 1
ATOM 1967 C C . ILE A 1 259 ? 9.377 9.306 1.405 1.00 80.44 259 ILE A C 1
ATOM 1969 O O . ILE A 1 259 ? 8.498 10.092 1.050 1.00 80.44 259 ILE A O 1
ATOM 1973 N N . THR A 1 260 ? 10.671 9.605 1.353 1.00 82.75 260 THR A N 1
ATOM 1974 C CA . THR A 1 260 ? 11.215 10.864 0.828 1.00 82.75 260 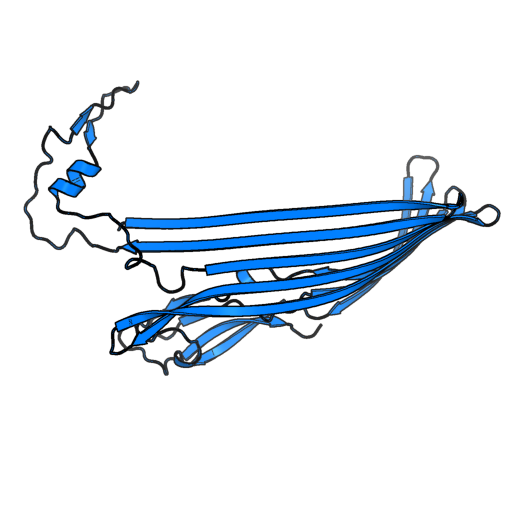THR A CA 1
ATOM 1975 C C . THR A 1 260 ? 11.979 10.609 -0.467 1.00 82.75 260 THR A C 1
ATOM 1977 O O . THR A 1 260 ? 12.282 9.469 -0.812 1.00 82.75 260 THR A O 1
ATOM 1980 N N . SER A 1 261 ? 12.248 11.662 -1.239 1.00 84.19 261 SER A N 1
ATOM 1981 C CA . SER A 1 261 ? 13.106 11.563 -2.425 1.00 84.19 261 SER A CA 1
ATOM 1982 C C . SER A 1 261 ? 14.508 12.039 -2.075 1.00 84.19 261 SER A C 1
ATOM 1984 O O . SER A 1 261 ? 14.691 13.190 -1.688 1.00 84.19 261 SER A O 1
ATOM 1986 N N . GLU A 1 262 ? 15.490 11.160 -2.233 1.00 84.81 262 GLU A N 1
ATOM 1987 C CA . GLU A 1 262 ? 16.907 11.489 -2.119 1.00 84.81 262 GLU A CA 1
ATOM 1988 C C . GLU A 1 262 ? 17.442 11.803 -3.517 1.00 84.81 262 GLU A C 1
ATOM 1990 O O . GLU A 1 262 ? 17.168 11.066 -4.465 1.00 84.81 262 GLU A O 1
ATOM 1995 N N . THR A 1 263 ? 18.195 12.896 -3.655 1.00 88.12 263 THR A N 1
ATOM 1996 C CA . THR A 1 263 ? 18.932 13.209 -4.885 1.00 88.12 263 THR A CA 1
ATOM 1997 C C . THR A 1 263 ? 20.406 13.356 -4.555 1.00 88.12 263 THR A C 1
ATOM 1999 O O . THR A 1 263 ? 20.782 14.200 -3.747 1.00 88.12 263 THR A O 1
ATOM 2002 N N . SER A 1 264 ? 21.235 12.545 -5.203 1.00 87.75 264 SER A N 1
ATOM 2003 C CA . SER A 1 264 ? 22.690 12.572 -5.065 1.00 87.75 264 SER A CA 1
ATOM 2004 C C . SER A 1 264 ? 23.341 12.747 -6.428 1.00 87.75 264 SER A C 1
ATOM 2006 O O . SER A 1 264 ? 22.884 12.156 -7.406 1.00 87.75 264 SER A O 1
ATOM 2008 N N . GLN A 1 265 ? 24.430 13.504 -6.500 1.00 89.25 265 GLN A N 1
ATOM 2009 C CA . GLN A 1 265 ? 25.214 13.604 -7.725 1.00 89.25 265 GLN A CA 1
ATOM 2010 C C . GLN A 1 265 ? 26.190 12.426 -7.799 1.00 89.25 265 GLN A C 1
ATOM 2012 O O . GLN A 1 265 ? 27.027 12.257 -6.914 1.00 89.25 265 GLN A O 1
ATOM 2017 N N . VAL A 1 266 ? 26.077 11.606 -8.843 1.00 85.44 266 VAL A N 1
ATOM 2018 C CA . VAL A 1 266 ? 26.947 10.440 -9.062 1.00 85.44 266 VAL A CA 1
ATOM 2019 C C . VAL A 1 266 ? 27.517 10.462 -10.483 1.00 85.44 266 VAL A C 1
ATOM 2021 O O . VAL A 1 266 ? 26.879 11.015 -11.384 1.00 85.44 266 VAL A O 1
ATOM 2024 N N . PRO A 1 267 ? 28.698 9.867 -10.729 1.00 85.81 267 PRO A N 1
ATOM 2025 C CA . PRO A 1 267 ? 29.162 9.611 -12.090 1.00 85.81 267 PRO A CA 1
ATOM 2026 C C . PRO A 1 267 ? 28.135 8.764 -12.848 1.00 85.81 267 PRO A C 1
ATOM 2028 O O . PRO A 1 267 ? 27.578 7.824 -12.279 1.00 85.81 267 PRO A O 1
ATOM 2031 N N . TYR A 1 268 ? 27.901 9.046 -14.131 1.00 78.25 268 TYR A N 1
ATOM 2032 C CA . TYR A 1 268 ? 26.898 8.335 -14.934 1.00 78.25 268 TYR A CA 1
ATOM 2033 C C . TYR A 1 268 ? 27.062 6.805 -14.904 1.00 78.25 268 TYR A C 1
ATOM 2035 O O . TYR A 1 268 ? 26.079 6.068 -14.834 1.00 78.25 268 TYR A O 1
ATOM 2043 N N . SER A 1 269 ? 28.301 6.315 -14.869 1.00 76.38 269 SER A N 1
ATOM 2044 C CA . SER A 1 269 ? 28.623 4.886 -14.739 1.00 76.38 269 SER A CA 1
ATOM 2045 C C . SER A 1 269 ? 28.050 4.217 -13.480 1.00 76.38 269 SER A C 1
ATOM 2047 O O . SER A 1 269 ? 27.761 3.023 -13.510 1.00 76.38 269 SER A O 1
ATOM 2049 N N . ALA A 1 270 ? 27.822 4.966 -12.396 1.00 75.38 270 ALA A N 1
ATOM 2050 C CA . ALA A 1 270 ? 27.233 4.457 -11.156 1.00 75.38 270 ALA A CA 1
ATOM 2051 C C . ALA A 1 270 ? 25.699 4.317 -11.220 1.00 75.38 270 ALA A C 1
ATOM 2053 O O . ALA A 1 270 ? 25.099 3.721 -10.329 1.00 75.38 270 ALA A O 1
ATOM 2054 N N . THR A 1 271 ? 25.055 4.850 -12.264 1.00 69.00 271 THR A N 1
ATOM 2055 C CA . THR A 1 271 ? 23.590 4.815 -12.421 1.00 69.00 271 THR A CA 1
ATOM 2056 C C . THR A 1 271 ? 23.072 3.478 -12.957 1.00 69.00 271 THR A C 1
ATOM 2058 O O . THR A 1 271 ? 21.877 3.207 -12.871 1.00 69.00 271 THR A O 1
ATOM 2061 N N . GLY A 1 272 ? 23.953 2.651 -13.533 1.00 64.62 272 GLY A N 1
ATOM 2062 C CA . GLY A 1 272 ? 23.592 1.386 -14.179 1.00 64.62 272 GLY A CA 1
ATOM 2063 C C . GLY A 1 272 ? 22.971 1.527 -15.576 1.00 64.62 272 GLY A C 1
ATOM 2064 O O . GLY A 1 272 ? 22.662 0.511 -16.196 1.00 64.62 272 GLY A O 1
ATOM 2065 N N . PHE A 1 273 ? 22.808 2.752 -16.093 1.00 64.75 273 PHE A N 1
ATOM 2066 C CA . PHE A 1 273 ? 22.370 3.008 -17.469 1.00 64.75 273 PHE A CA 1
ATOM 2067 C C . PHE A 1 273 ? 23.561 2.981 -18.447 1.00 64.75 273 PHE A C 1
ATOM 2069 O O . PHE A 1 273 ? 24.687 3.318 -18.069 1.00 64.75 273 PHE A O 1
ATOM 2076 N N . PRO A 1 274 ? 23.362 2.577 -19.714 1.00 62.66 274 PRO A N 1
ATOM 2077 C CA . PRO A 1 274 ? 24.461 2.433 -20.660 1.00 62.66 274 PRO A CA 1
ATOM 2078 C C . PRO A 1 274 ? 24.904 3.784 -21.215 1.00 62.66 274 PRO A C 1
ATOM 2080 O O . PRO A 1 274 ? 24.093 4.608 -21.633 1.00 62.66 274 PRO A O 1
ATOM 2083 N N . VAL A 1 275 ? 26.219 3.959 -21.345 1.00 66.31 275 VAL A N 1
ATOM 2084 C CA . VAL A 1 275 ? 26.838 5.183 -21.887 1.00 66.31 275 VAL A CA 1
ATOM 2085 C C . VAL A 1 275 ? 26.371 5.543 -23.303 1.00 66.31 275 VAL A C 1
ATOM 2087 O O . VAL A 1 275 ? 26.493 6.691 -23.703 1.00 66.31 275 VAL A O 1
ATOM 2090 N N . SER A 1 276 ? 25.781 4.602 -24.051 1.00 61.25 276 SER A N 1
ATOM 2091 C CA . SER A 1 276 ? 25.201 4.852 -25.379 1.00 61.25 276 SER A CA 1
ATOM 2092 C C . SER A 1 276 ? 23.997 5.800 -25.369 1.00 61.25 276 SER A C 1
ATOM 2094 O O . SER A 1 276 ? 23.598 6.267 -26.429 1.00 61.25 276 SER A O 1
ATOM 2096 N N . LEU A 1 277 ? 23.383 6.048 -24.207 1.00 64.50 277 LEU A N 1
ATOM 2097 C CA . LEU A 1 277 ? 22.283 7.009 -24.076 1.00 64.50 277 LEU A CA 1
ATOM 2098 C C . LEU A 1 277 ? 22.776 8.446 -23.865 1.00 64.50 277 LEU A C 1
ATOM 2100 O O . LEU A 1 277 ? 21.965 9.368 -23.894 1.00 64.50 277 LEU A O 1
ATOM 2104 N N . LEU A 1 278 ? 24.077 8.640 -23.637 1.00 69.38 278 LEU A N 1
ATOM 2105 C CA . LEU A 1 278 ? 24.670 9.953 -23.428 1.00 69.38 278 LEU A CA 1
ATOM 2106 C C . LEU A 1 278 ? 24.745 10.758 -24.730 1.00 69.38 278 LEU A C 1
ATOM 2108 O O . LEU A 1 278 ? 24.875 10.211 -25.827 1.00 69.38 278 LEU A O 1
ATOM 2112 N N . LEU A 1 279 ? 24.698 12.084 -24.600 1.00 70.50 279 LEU A N 1
ATOM 2113 C CA . LEU A 1 279 ? 24.922 12.987 -25.727 1.00 70.50 279 LEU A CA 1
ATOM 2114 C C . LEU A 1 279 ? 26.389 12.920 -26.197 1.00 70.50 279 LEU A C 1
ATOM 2116 O O . LEU A 1 279 ? 27.282 12.673 -25.381 1.00 70.50 279 LEU A O 1
ATOM 2120 N N . PRO A 1 280 ? 26.673 13.190 -27.487 1.00 70.31 280 PRO A N 1
ATOM 2121 C CA . PRO A 1 280 ? 28.044 13.311 -27.973 1.00 70.31 280 PRO A CA 1
ATOM 2122 C C . PRO A 1 280 ? 28.854 14.299 -27.118 1.00 70.31 280 PRO A C 1
ATOM 2124 O O . PRO A 1 280 ? 28.436 15.439 -26.928 1.00 70.31 280 PRO A O 1
ATOM 2127 N N . GLY A 1 281 ? 30.005 13.855 -26.604 1.00 70.94 281 GLY A N 1
ATOM 2128 C CA . GLY A 1 281 ? 30.858 14.642 -25.702 1.00 70.94 281 GLY A CA 1
ATOM 2129 C C . GLY A 1 281 ? 30.699 14.329 -24.208 1.00 70.94 281 GLY A C 1
ATOM 2130 O O . GLY A 1 281 ? 31.421 14.910 -23.406 1.00 70.94 281 GLY A O 1
ATOM 2131 N N . GLN A 1 282 ? 29.806 13.409 -23.832 1.00 78.06 282 GLN A N 1
ATOM 2132 C CA . GLN A 1 282 ? 29.682 12.885 -22.468 1.00 78.06 282 GLN A CA 1
ATOM 2133 C C . GLN A 1 282 ? 30.210 11.452 -22.352 1.00 78.06 282 GLN A C 1
ATOM 2135 O O . GLN A 1 282 ? 30.246 10.697 -23.325 1.00 78.06 282 GLN A O 1
ATOM 2140 N N . ASP A 1 283 ? 30.593 11.072 -21.136 1.00 81.12 283 ASP A N 1
ATOM 2141 C CA . ASP A 1 283 ? 31.116 9.748 -20.802 1.00 81.12 283 ASP A CA 1
ATOM 2142 C C . ASP A 1 283 ? 30.622 9.254 -19.428 1.00 81.12 283 ASP A C 1
ATOM 2144 O O . ASP A 1 283 ? 29.865 9.925 -18.722 1.00 81.12 283 ASP A O 1
ATOM 2148 N N . GLY A 1 284 ? 31.069 8.065 -19.017 1.00 77.38 284 GLY A N 1
ATOM 2149 C CA . GLY A 1 284 ? 30.695 7.464 -17.733 1.00 77.38 284 GLY A CA 1
ATOM 2150 C C . GLY A 1 284 ? 31.131 8.248 -16.485 1.00 77.38 284 GLY A C 1
ATOM 2151 O O . GLY A 1 284 ? 30.689 7.904 -15.386 1.00 77.38 284 GLY A O 1
ATOM 2152 N N . THR A 1 285 ? 31.981 9.269 -16.626 1.00 85.56 285 THR A N 1
ATOM 2153 C CA . THR A 1 285 ? 32.422 10.148 -15.532 1.00 85.56 285 THR A CA 1
ATOM 2154 C C . THR A 1 285 ? 31.578 11.414 -15.423 1.00 85.56 285 THR A C 1
ATOM 2156 O O . THR A 1 285 ? 31.606 12.079 -14.388 1.00 85.56 285 THR A O 1
ATOM 2159 N N . THR A 1 286 ? 30.781 11.718 -16.455 1.00 84.81 286 THR A N 1
ATOM 2160 C CA . THR A 1 286 ? 29.898 12.886 -16.470 1.00 84.81 286 THR A CA 1
ATOM 2161 C C . THR A 1 286 ? 28.938 12.816 -15.278 1.00 84.81 286 THR A C 1
ATOM 2163 O O . THR A 1 286 ? 28.282 11.786 -15.085 1.00 84.81 286 THR A O 1
ATOM 2166 N N . PRO A 1 287 ? 28.847 13.870 -14.451 1.00 86.44 287 PRO A N 1
ATOM 2167 C CA . PRO A 1 287 ? 28.017 13.837 -13.260 1.00 86.44 287 PRO A CA 1
ATOM 2168 C C . PRO A 1 287 ? 26.531 13.945 -13.617 1.00 86.44 287 PRO A C 1
ATOM 2170 O O . PRO A 1 287 ? 26.119 14.810 -14.390 1.00 86.44 287 PRO A O 1
ATOM 2173 N N . TYR A 1 288 ? 25.717 13.077 -13.020 1.00 85.94 288 TYR A N 1
ATOM 2174 C CA . TYR A 1 288 ? 24.264 13.055 -13.165 1.00 85.94 288 TYR A CA 1
ATOM 2175 C C . TYR A 1 288 ? 23.593 13.154 -11.795 1.00 85.94 288 TYR A C 1
ATOM 2177 O O . TYR A 1 288 ? 24.071 12.597 -10.805 1.00 85.94 288 TYR A O 1
ATOM 2185 N N . ASN A 1 289 ? 22.458 13.849 -11.751 1.00 86.06 289 ASN A N 1
ATOM 2186 C CA . ASN A 1 289 ? 21.579 13.853 -10.590 1.00 86.06 289 ASN A CA 1
ATOM 2187 C C . ASN A 1 289 ? 20.835 12.521 -10.551 1.00 86.06 289 ASN A C 1
ATOM 2189 O O . ASN A 1 289 ? 20.007 12.247 -11.418 1.00 86.06 289 ASN A O 1
ATOM 2193 N N . TYR A 1 290 ? 21.146 11.692 -9.564 1.00 83.06 290 TYR A N 1
ATOM 2194 C CA . TYR A 1 290 ? 20.502 10.410 -9.337 1.00 83.06 290 TYR A CA 1
ATOM 2195 C C . TYR A 1 290 ? 19.468 10.555 -8.227 1.00 83.06 290 TYR A C 1
ATOM 2197 O O . TYR A 1 290 ? 19.817 10.786 -7.068 1.00 83.06 290 TYR A O 1
ATOM 2205 N N . THR A 1 291 ? 18.198 10.446 -8.602 1.00 84.19 291 THR A N 1
ATOM 2206 C CA . THR A 1 291 ? 17.048 10.577 -7.714 1.00 84.19 291 THR A CA 1
ATOM 2207 C C . THR A 1 291 ? 16.418 9.211 -7.480 1.00 84.19 291 THR A C 1
ATOM 2209 O O . THR A 1 291 ? 16.121 8.477 -8.424 1.00 84.19 291 THR A O 1
ATOM 2212 N N . ARG A 1 292 ? 16.179 8.875 -6.213 1.00 83.44 292 ARG A N 1
ATOM 2213 C CA . ARG A 1 292 ? 15.449 7.666 -5.822 1.00 83.44 292 ARG A CA 1
ATOM 2214 C C . ARG A 1 292 ? 14.588 7.929 -4.588 1.00 83.44 292 ARG A C 1
ATOM 2216 O O . ARG A 1 292 ? 14.973 8.734 -3.737 1.00 83.44 292 ARG A O 1
ATOM 2223 N N . PRO A 1 293 ? 13.449 7.244 -4.438 1.00 83.81 293 PRO A N 1
ATOM 2224 C CA . PRO A 1 293 ? 12.726 7.264 -3.181 1.00 83.81 293 PRO A CA 1
ATOM 2225 C C . PRO A 1 293 ? 13.470 6.435 -2.119 1.00 83.81 293 PRO A C 1
ATOM 2227 O O . PRO A 1 293 ? 13.985 5.351 -2.408 1.00 83.81 293 PRO A O 1
ATOM 2230 N N . VAL A 1 294 ? 13.513 6.924 -0.880 1.00 85.19 294 VAL A N 1
ATOM 2231 C CA . VAL A 1 294 ? 14.131 6.265 0.282 1.00 85.19 294 VAL A CA 1
ATOM 2232 C C . VAL A 1 294 ? 13.213 6.335 1.501 1.00 85.19 294 VAL A C 1
ATOM 2234 O O . VAL A 1 294 ? 12.337 7.195 1.580 1.00 85.19 294 VAL A O 1
ATOM 2237 N N . ASN A 1 295 ? 13.400 5.422 2.455 1.00 83.56 295 ASN A N 1
ATOM 2238 C CA . ASN A 1 295 ? 12.772 5.535 3.769 1.00 83.56 295 ASN A CA 1
ATOM 2239 C C . ASN A 1 295 ? 13.570 6.544 4.605 1.00 83.56 295 ASN A C 1
ATOM 2241 O O . ASN A 1 295 ? 14.722 6.278 4.933 1.00 83.56 295 ASN A O 1
ATOM 2245 N N . GLY A 1 296 ? 12.972 7.696 4.901 1.00 74.56 296 GLY A N 1
ATOM 2246 C CA . GLY A 1 296 ? 13.533 8.713 5.785 1.00 74.56 296 GLY A CA 1
ATOM 2247 C C . GLY A 1 296 ? 13.208 8.463 7.258 1.00 74.56 296 GLY A C 1
ATOM 2248 O O . GLY A 1 296 ? 12.298 7.690 7.587 1.00 74.56 296 GLY A O 1
ATOM 2249 N N . ASP A 1 297 ? 13.948 9.156 8.122 1.00 70.12 297 ASP A N 1
ATOM 2250 C CA . ASP A 1 297 ? 13.693 9.197 9.561 1.00 70.12 297 ASP A CA 1
ATOM 2251 C C . ASP A 1 297 ? 12.408 10.000 9.835 1.00 70.12 297 ASP A C 1
ATOM 2253 O O . ASP A 1 297 ? 12.152 11.016 9.181 1.00 70.12 297 ASP A O 1
ATOM 2257 N N . GLY A 1 298 ? 11.565 9.464 10.723 1.00 54.94 298 GLY A N 1
ATOM 2258 C CA . GLY A 1 298 ? 10.288 10.060 11.140 1.00 54.94 298 GLY A CA 1
ATOM 2259 C C . GLY A 1 298 ? 10.454 11.167 12.169 1.00 54.94 298 GLY A C 1
ATOM 2260 O O . GLY A 1 298 ? 11.448 11.112 12.928 1.00 54.94 298 GLY A O 1
#

pLDDT: mean 83.42, std 13.29, range [45.31, 98.62]

Foldseek 3Di:
DAKDKDKDKDKDKDKDKDWDPPDPFKIKIKMKMKIKIKIKMWMFDDDDDLPPPPDPPDDDDCVQWDWDPDPDPDIDIDGNPVVVCVVSVHDNDTDPVRTDALRTKMKMKIKMKIKMKMWGWDDDDQKTKTKMKMKMKMKMKMKMKGWAWAQDPNDTDTDIDIDIDMDMDMKIKIKMWMCPDPFKIKIKIKIKDWDDDDPQLLHQGWDWDADPQATAIEGHNVHQDIKMKIKIKIKMKGHDPPGDIDMDMDMDMDIFFDWDKDWDWDQQLVSSHYQVVYDPPDDSRRIYTYIHIGGDGD

Radius of gyration: 30.45 Å; chains: 1; bounding box: 65×36×93 Å

Sequence (298 aa):
MTQENTIDNAYRNGQLQAVYTVSPILKLELGGEYKRFTNSGYQYLTNIFYGTQATSDRAVPDALKYVINRDSLIPYIGGDVAGIYALLGNNRNLTAANLTAGSDFRIRETSWAGFTQLDLDTELGSMRLRGNAGVRYYHTALVSSGSLATATNGVTVLQPVTVKTSNDDWLPALNIALDLTPKLIARASASRNVNRPGLPQLAAAGTLTVAPFGGTVSVGNPNLQPFRSTSVEGGLEYYMDRNGFASVGVFWKDLASFITSETSQVPYSATGFPVSLLLPGQDGTTPYNYTRPVNGDG

Secondary structure (DSSP, 8-state):
-EEEEEEEEEEEEEEEEEEEEEETTEEEEEEEEEEEEEEEEEEEEE---TTSS-----PPPGGGEEEE-SS-SS-EEEE-HHHHHHHTT------GGGBPTT--EEEEEEEEEEEEEEEEEEEETTEEEEEEEEEEEEEEEEEEEEEEEEEETTEEEEEEEEEEEEEEEEEEEEEEEEEEETTEEEEEEEEEEEEPPPHHHH-S-EEEEEETTEEEEEE--TTPPPEEEEEEEEEEEEEETTTEEEEEEEEEEEEES-EEEEEEEEEGGGG---GGGSPTT--TTSEEEEEEEEE---